Protein AF-A0A6P0IZR2-F1 (afdb_monomer_lite)

Radius of gyration: 37.65 Å; chains: 1; bounding box: 81×48×103 Å

Structure (mmCIF, N/CA/C/O backbone):
data_AF-A0A6P0IZR2-F1
#
_entry.id   AF-A0A6P0IZR2-F1
#
loop_
_atom_site.group_PDB
_atom_site.id
_atom_site.type_symbol
_atom_site.label_atom_id
_atom_site.label_alt_id
_atom_site.label_comp_id
_atom_site.label_asym_id
_atom_site.label_entity_id
_atom_site.label_seq_id
_atom_site.pdbx_PDB_ins_code
_atom_site.Cartn_x
_atom_site.Cartn_y
_atom_site.Cartn_z
_atom_site.occupancy
_atom_site.B_iso_or_equiv
_atom_site.auth_seq_id
_atom_site.auth_comp_id
_atom_site.auth_asym_id
_atom_site.auth_atom_id
_atom_site.pdbx_PDB_model_num
ATOM 1 N N . ILE A 1 1 ? 17.905 4.384 -2.279 1.00 31.47 1 ILE A N 1
ATOM 2 C CA . ILE A 1 1 ? 19.094 3.884 -3.008 1.00 31.47 1 ILE A CA 1
ATOM 3 C C . ILE A 1 1 ? 18.696 3.869 -4.473 1.00 31.47 1 ILE A C 1
ATOM 5 O O . ILE A 1 1 ? 18.008 2.955 -4.902 1.00 31.47 1 ILE A O 1
ATOM 9 N N . GLY A 1 2 ? 18.940 4.983 -5.166 1.00 30.19 2 GLY A N 1
ATOM 10 C CA . GLY A 1 2 ? 18.544 5.151 -6.562 1.00 30.19 2 GLY A CA 1
ATOM 11 C C . GLY A 1 2 ? 19.522 4.395 -7.443 1.00 30.19 2 GLY A C 1
ATOM 12 O O . GLY A 1 2 ? 20.720 4.658 -7.386 1.00 30.19 2 GLY A O 1
ATOM 13 N N . ALA A 1 3 ? 19.024 3.434 -8.215 1.00 33.31 3 ALA A N 1
ATOM 14 C CA . ALA A 1 3 ? 19.805 2.839 -9.282 1.00 33.31 3 ALA A CA 1
ATOM 15 C C . ALA A 1 3 ? 20.095 3.949 -10.298 1.00 33.31 3 ALA A C 1
ATOM 17 O O . ALA A 1 3 ? 19.184 4.416 -10.983 1.00 33.31 3 ALA A O 1
ATOM 18 N N . CYS A 1 4 ? 21.347 4.407 -10.352 1.00 36.31 4 CYS A N 1
ATOM 19 C CA . CYS A 1 4 ? 21.857 5.224 -11.444 1.00 36.31 4 CYS A CA 1
ATOM 20 C C . CYS A 1 4 ? 21.730 4.410 -12.735 1.00 36.31 4 CYS A C 1
ATOM 22 O O . CYS A 1 4 ? 22.661 3.728 -13.152 1.00 36.31 4 CYS A O 1
ATOM 24 N N . CYS A 1 5 ? 20.561 4.465 -13.365 1.00 42.44 5 CYS A N 1
ATOM 25 C CA . CYS A 1 5 ? 20.431 4.165 -14.776 1.00 42.44 5 CYS A CA 1
ATOM 26 C C . CYS A 1 5 ? 21.117 5.329 -15.483 1.00 42.44 5 CYS A C 1
ATOM 28 O O . CYS A 1 5 ? 20.492 6.347 -15.775 1.00 42.44 5 CYS A O 1
ATOM 30 N N . SER A 1 6 ? 22.434 5.234 -15.659 1.00 42.88 6 SER A N 1
ATOM 31 C CA . SER A 1 6 ? 23.153 6.136 -16.546 1.00 42.88 6 SER A CA 1
ATOM 32 C C . SER A 1 6 ? 22.539 5.946 -17.926 1.00 42.88 6 SER A C 1
ATOM 34 O O . SER A 1 6 ? 22.846 4.982 -18.619 1.00 42.88 6 SER A O 1
ATOM 36 N N . ASN A 1 7 ? 21.596 6.818 -18.294 1.00 52.91 7 ASN A N 1
ATOM 37 C CA . ASN A 1 7 ? 21.066 6.857 -19.648 1.00 52.91 7 ASN A CA 1
ATOM 38 C C . ASN A 1 7 ? 22.271 6.917 -20.590 1.00 52.91 7 ASN A C 1
ATOM 40 O O . ASN A 1 7 ? 23.178 7.718 -20.358 1.00 52.91 7 ASN A O 1
ATOM 44 N N . ALA A 1 8 ? 22.272 6.128 -21.666 1.00 49.59 8 ALA A N 1
ATOM 45 C CA . ALA A 1 8 ? 23.298 6.214 -22.709 1.00 49.59 8 ALA A CA 1
ATOM 46 C C . ALA A 1 8 ? 23.533 7.680 -23.151 1.00 49.59 8 ALA A C 1
ATOM 48 O O . ALA A 1 8 ? 24.660 8.088 -23.407 1.00 49.59 8 ALA A O 1
ATOM 49 N N . ILE A 1 9 ? 22.475 8.504 -23.093 1.00 52.56 9 ILE A N 1
ATOM 50 C CA . ILE A 1 9 ? 22.474 9.965 -23.276 1.00 52.56 9 ILE A CA 1
ATOM 51 C C . ILE A 1 9 ? 23.452 10.691 -22.330 1.00 52.56 9 ILE A C 1
ATOM 53 O O . ILE A 1 9 ? 24.225 11.533 -22.779 1.00 52.56 9 ILE A O 1
ATOM 57 N N . ALA A 1 10 ? 23.458 10.367 -21.034 1.00 53.19 10 ALA A N 1
ATOM 58 C CA . ALA A 1 10 ? 24.345 10.985 -20.046 1.00 53.19 10 ALA A CA 1
ATOM 59 C C . ALA A 1 10 ? 25.820 10.612 -20.278 1.00 53.19 10 ALA A C 1
ATOM 61 O O . ALA A 1 10 ? 26.706 11.447 -20.097 1.00 53.19 10 ALA A O 1
ATOM 62 N N . ILE A 1 11 ? 26.074 9.386 -20.745 1.00 55.44 11 ILE A N 1
ATOM 63 C CA . ILE A 1 11 ? 27.421 8.905 -21.079 1.00 55.44 11 ILE A CA 1
ATOM 64 C C . ILE A 1 11 ? 27.969 9.652 -22.309 1.00 55.44 11 ILE A C 1
ATOM 66 O O . ILE A 1 11 ? 29.128 10.060 -22.313 1.00 55.44 11 ILE A O 1
ATOM 70 N N . LEU A 1 12 ? 27.138 9.931 -23.319 1.00 49.88 12 LEU A N 1
ATOM 71 C CA . LEU A 1 12 ? 27.554 10.700 -24.505 1.00 49.88 12 LEU A CA 1
ATOM 72 C C . LEU A 1 12 ? 27.824 12.170 -24.211 1.00 49.88 12 LEU A C 1
ATOM 74 O O . LEU A 1 12 ? 28.718 12.749 -24.822 1.00 49.88 12 LEU A O 1
ATOM 78 N N . ILE A 1 13 ? 27.068 12.776 -23.291 1.00 57.34 13 ILE A N 1
ATOM 79 C CA . ILE A 1 13 ? 27.314 14.157 -22.854 1.00 57.34 13 ILE A CA 1
ATOM 80 C C . ILE A 1 13 ? 28.658 14.234 -22.118 1.00 57.34 13 ILE A C 1
ATOM 82 O O . ILE A 1 13 ? 29.448 15.141 -22.381 1.00 57.34 13 ILE A O 1
ATOM 86 N N . GLY A 1 14 ? 28.951 13.250 -21.260 1.00 55.88 14 GLY A N 1
ATOM 87 C CA . GLY A 1 14 ? 30.257 13.119 -20.613 1.00 55.88 14 GLY A CA 1
ATOM 88 C C . GLY A 1 14 ? 31.399 12.945 -21.619 1.00 55.88 14 GLY A C 1
ATOM 89 O O . GLY A 1 14 ? 32.436 13.591 -21.486 1.00 55.88 14 GLY A O 1
ATOM 90 N N . LEU A 1 15 ? 31.194 12.144 -22.670 1.00 52.62 15 LEU A N 1
ATOM 91 C CA . LEU A 1 15 ? 32.202 11.927 -23.710 1.00 52.62 15 LEU A CA 1
ATOM 92 C C . LEU A 1 15 ? 32.440 13.137 -24.607 1.00 52.62 15 LEU A C 1
ATOM 94 O O . LEU A 1 15 ? 33.588 13.442 -24.914 1.00 52.62 15 LEU A O 1
ATOM 98 N N . TYR A 1 16 ? 31.384 13.847 -25.007 1.00 53.09 16 TYR A N 1
ATOM 99 C CA . TYR A 1 16 ? 31.508 15.046 -25.839 1.00 53.09 16 TYR A CA 1
ATOM 100 C C . TYR A 1 16 ? 32.359 16.125 -25.150 1.00 53.09 16 TYR A C 1
ATOM 102 O O . TYR A 1 16 ? 33.137 16.818 -25.802 1.00 53.09 16 TYR A O 1
ATOM 110 N N . ALA A 1 17 ? 32.260 16.234 -23.820 1.00 55.25 17 ALA A N 1
ATOM 111 C CA . ALA A 1 17 ? 33.060 17.168 -23.033 1.00 55.25 17 ALA A CA 1
ATOM 112 C C . ALA A 1 17 ? 34.535 16.740 -22.882 1.00 55.25 17 ALA A C 1
ATOM 114 O O . ALA A 1 17 ? 35.402 17.601 -22.751 1.00 55.25 17 ALA A O 1
ATOM 115 N N . LEU A 1 18 ? 34.825 15.433 -22.913 1.00 54.75 18 LEU A N 1
ATOM 116 C CA . LEU A 1 18 ? 36.167 14.878 -22.686 1.00 54.75 18 LEU A CA 1
ATOM 117 C C . LEU A 1 18 ? 36.978 14.654 -23.976 1.00 54.75 18 LEU A C 1
ATOM 119 O O . LEU A 1 18 ? 38.203 14.732 -23.936 1.00 54.75 18 LEU A O 1
ATOM 123 N N . LEU A 1 19 ? 36.325 14.390 -25.113 1.00 50.44 19 LEU A N 1
ATOM 124 C CA . LEU A 1 19 ? 36.965 13.894 -26.345 1.00 50.44 19 LEU A CA 1
ATOM 125 C C . LEU A 1 19 ? 36.992 14.880 -27.514 1.00 50.44 19 LEU A C 1
ATOM 127 O O . LEU A 1 19 ? 37.258 14.483 -28.650 1.00 50.44 19 LEU A O 1
ATOM 131 N N . ASN A 1 20 ? 36.836 16.175 -27.243 1.00 50.47 20 ASN A N 1
ATOM 132 C CA . ASN A 1 20 ? 36.992 17.260 -28.221 1.00 50.47 20 ASN A CA 1
ATOM 133 C C . ASN A 1 20 ? 38.437 17.386 -28.799 1.00 50.47 20 ASN A C 1
ATOM 135 O O . ASN A 1 20 ? 38.825 18.456 -29.260 1.00 50.47 20 ASN A O 1
ATOM 139 N N . ALA A 1 21 ? 39.247 16.315 -28.759 1.00 51.50 21 ALA A N 1
ATOM 140 C CA . ALA A 1 21 ? 40.654 16.280 -29.151 1.00 51.50 21 ALA A CA 1
ATOM 141 C C . ALA A 1 21 ? 41.131 15.019 -29.923 1.00 51.50 21 ALA A C 1
ATOM 143 O O . ALA A 1 21 ? 42.266 15.058 -30.393 1.00 51.50 21 ALA A O 1
ATOM 144 N N . SER A 1 22 ? 40.363 13.919 -30.087 1.00 51.94 22 SER A N 1
ATOM 145 C CA . SER A 1 22 ? 40.959 12.692 -30.688 1.00 51.94 22 SER A CA 1
ATOM 146 C C . SER A 1 22 ? 40.068 11.615 -31.345 1.00 51.94 22 SER A C 1
ATOM 148 O O . SER A 1 22 ? 40.631 10.742 -32.000 1.00 51.94 22 SER A O 1
ATOM 150 N N . ALA A 1 23 ? 38.731 11.635 -31.254 1.00 56.81 23 ALA A N 1
ATOM 151 C CA . ALA A 1 2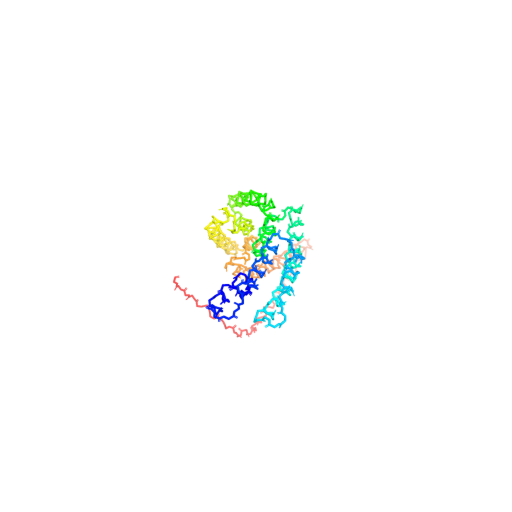3 ? 37.881 10.700 -32.021 1.00 56.81 23 ALA A CA 1
ATOM 152 C C . ALA A 1 23 ? 37.510 11.271 -33.402 1.00 56.81 23 ALA A C 1
ATOM 154 O O . ALA A 1 23 ? 37.328 12.485 -33.543 1.00 56.81 23 ALA A O 1
ATOM 155 N N . SER A 1 24 ? 37.356 10.421 -34.428 1.00 64.88 24 SER A N 1
ATOM 156 C CA . SER A 1 24 ? 36.879 10.903 -35.726 1.00 64.88 24 SER A CA 1
ATOM 157 C C . SER A 1 24 ? 35.405 11.315 -35.613 1.00 64.88 24 SER A C 1
ATOM 159 O O . SER A 1 24 ? 34.574 10.609 -35.039 1.00 64.88 24 SER A O 1
ATOM 161 N N . ARG A 1 25 ? 35.049 12.479 -36.172 1.00 69.25 25 ARG A N 1
ATOM 162 C CA . ARG A 1 25 ? 33.667 13.004 -36.163 1.00 69.25 25 ARG A CA 1
ATOM 163 C C . ARG A 1 25 ? 32.649 11.985 -36.708 1.00 69.25 25 ARG A C 1
ATOM 165 O O . ARG A 1 25 ? 31.505 11.971 -36.270 1.00 69.25 25 ARG A O 1
ATOM 172 N N . SER A 1 26 ? 33.097 11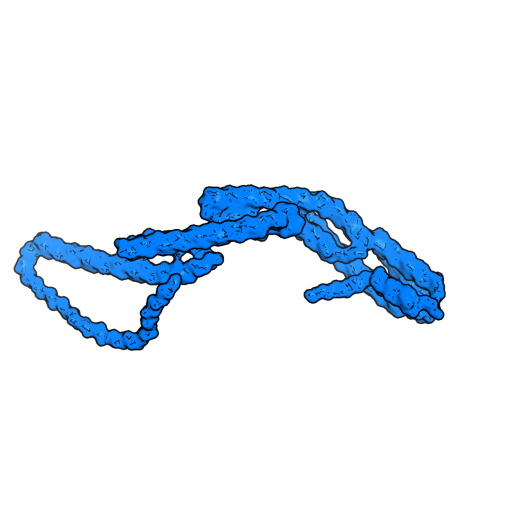.105 -37.608 1.00 79.25 26 SER A N 1
ATOM 173 C CA . SER A 1 26 ? 32.290 10.062 -38.246 1.00 79.25 26 SER A CA 1
ATOM 174 C C . SER A 1 26 ? 31.876 8.930 -37.297 1.00 79.25 26 SER A C 1
ATOM 176 O O . SER A 1 26 ? 30.743 8.466 -37.374 1.00 79.25 26 SER A O 1
ATOM 178 N N . GLU A 1 27 ? 32.750 8.475 -36.395 1.00 81.19 27 GLU A N 1
ATOM 179 C CA . GLU A 1 27 ? 32.436 7.385 -35.449 1.00 81.19 27 GLU A CA 1
ATOM 180 C C . GLU A 1 27 ? 31.413 7.828 -34.397 1.00 81.19 27 GLU A C 1
ATOM 182 O O . GLU A 1 27 ? 30.482 7.093 -34.063 1.00 81.19 27 GLU A O 1
ATOM 187 N N . PHE A 1 28 ? 31.525 9.074 -33.931 1.00 80.56 28 PHE A N 1
ATOM 188 C CA . PHE A 1 28 ? 30.524 9.660 -33.044 1.00 80.56 28 PHE A CA 1
ATOM 189 C C . PHE A 1 28 ? 29.165 9.805 -33.742 1.00 80.56 28 PHE A C 1
ATOM 191 O O . PHE A 1 28 ? 28.132 9.511 -33.140 1.00 80.56 28 PHE A O 1
ATOM 198 N N . ASP A 1 29 ? 29.149 10.198 -35.019 1.00 86.88 29 ASP A N 1
ATOM 199 C CA . ASP A 1 29 ? 27.918 10.271 -35.811 1.00 86.88 29 ASP A CA 1
ATOM 200 C C . ASP A 1 29 ? 27.251 8.892 -35.975 1.00 86.88 29 ASP A C 1
ATOM 202 O O . ASP A 1 29 ? 26.020 8.804 -35.958 1.00 86.88 29 ASP A O 1
ATOM 206 N N . ILE A 1 30 ? 28.036 7.814 -36.102 1.00 89.44 30 ILE A N 1
ATOM 207 C CA . ILE A 1 30 ? 27.528 6.432 -36.126 1.00 89.44 30 ILE A CA 1
ATOM 208 C C . ILE A 1 30 ? 26.860 6.092 -34.792 1.00 89.44 30 ILE A C 1
ATOM 210 O O . ILE A 1 30 ? 25.701 5.672 -34.786 1.00 89.44 30 ILE A O 1
ATOM 214 N N . LEU A 1 31 ? 27.531 6.352 -33.667 1.00 85.44 31 LEU A N 1
ATOM 215 C CA . LEU A 1 31 ? 26.960 6.085 -32.347 1.00 85.44 31 LEU A CA 1
ATOM 216 C C . LEU A 1 31 ? 25.679 6.906 -32.113 1.00 85.44 31 LEU A C 1
ATOM 218 O O . LEU A 1 31 ? 24.675 6.362 -31.662 1.00 85.44 31 LEU A O 1
ATOM 222 N N . GLN A 1 32 ? 25.658 8.187 -32.503 1.00 85.88 32 GLN A N 1
ATOM 223 C CA . GLN A 1 32 ? 24.464 9.047 -32.451 1.00 85.88 32 GLN A CA 1
ATOM 224 C C . GLN A 1 32 ? 23.294 8.505 -33.273 1.00 85.88 32 GLN A C 1
ATOM 226 O O . GLN A 1 32 ? 22.144 8.562 -32.829 1.00 85.88 32 GLN A O 1
ATOM 231 N N . LYS A 1 33 ? 23.559 7.961 -34.465 1.00 92.00 33 LYS A N 1
ATOM 232 C CA . LYS A 1 33 ? 22.531 7.277 -35.260 1.00 92.00 33 LYS A CA 1
ATOM 233 C C . LYS A 1 33 ? 22.037 6.018 -34.554 1.00 92.00 33 LYS A C 1
ATOM 235 O O . LYS A 1 33 ? 20.825 5.844 -34.461 1.00 92.00 33 LYS A O 1
ATOM 240 N N . ALA A 1 34 ? 22.937 5.211 -33.994 1.00 92.50 34 ALA A N 1
ATOM 241 C CA . ALA A 1 34 ? 22.577 4.017 -33.234 1.00 92.50 34 ALA A CA 1
ATOM 242 C C . ALA A 1 34 ? 21.603 4.344 -32.086 1.00 92.50 34 ALA A C 1
ATOM 244 O O . ALA A 1 34 ? 20.561 3.713 -31.949 1.00 92.50 34 ALA A O 1
ATOM 245 N N . ILE A 1 35 ? 21.860 5.413 -31.326 1.00 89.75 35 ILE A N 1
ATOM 246 C CA . ILE A 1 35 ? 20.965 5.851 -30.240 1.00 89.75 35 ILE A CA 1
ATOM 247 C C . ILE A 1 35 ? 19.592 6.270 -30.759 1.00 89.75 35 ILE A C 1
ATOM 249 O O . ILE A 1 35 ? 18.583 5.982 -30.118 1.00 89.75 35 ILE A O 1
ATOM 253 N N . LYS A 1 36 ? 19.529 6.957 -31.906 1.00 91.94 36 LYS A N 1
ATOM 254 C CA . LYS A 1 36 ? 18.246 7.333 -32.515 1.00 91.94 36 LYS A CA 1
ATOM 255 C C . LYS A 1 36 ? 17.434 6.098 -32.890 1.00 91.94 36 LYS A C 1
ATOM 257 O O . LYS A 1 36 ? 16.246 6.074 -32.587 1.00 91.94 36 LYS A O 1
ATOM 262 N N . HIS A 1 37 ? 18.074 5.085 -33.472 1.00 94.62 37 HIS A N 1
ATOM 263 C CA . HIS A 1 37 ? 17.438 3.802 -33.772 1.00 94.62 37 HIS A CA 1
ATOM 264 C C . HIS A 1 37 ? 16.955 3.099 -32.497 1.00 94.62 37 HIS A C 1
ATOM 266 O O . HIS A 1 37 ? 15.782 2.752 -32.402 1.00 94.62 37 HIS A O 1
ATOM 272 N N . TYR A 1 38 ? 17.783 3.038 -31.450 1.00 93.69 38 TYR A N 1
ATOM 273 C CA . TYR A 1 38 ? 17.392 2.460 -30.159 1.00 93.69 38 TYR A CA 1
ATOM 274 C C . TYR A 1 38 ? 16.169 3.164 -29.548 1.00 93.69 38 TYR A C 1
ATOM 276 O O . TYR A 1 38 ? 15.227 2.525 -29.084 1.00 93.69 38 TYR A O 1
ATOM 284 N N . GLN A 1 39 ? 16.152 4.498 -29.586 1.00 93.31 39 GLN A N 1
ATOM 285 C CA . GLN A 1 39 ? 15.043 5.308 -29.078 1.00 93.31 39 GLN A CA 1
ATOM 286 C C . GLN A 1 39 ? 13.779 5.194 -29.943 1.00 93.31 39 GLN A C 1
ATOM 288 O O . GLN A 1 39 ? 12.675 5.308 -29.409 1.00 93.31 39 GLN A O 1
ATOM 293 N N . ALA A 1 40 ? 13.925 4.959 -31.250 1.00 95.06 40 ALA A N 1
ATOM 294 C CA . ALA A 1 40 ? 12.820 4.703 -32.174 1.00 95.06 40 ALA A CA 1
ATOM 295 C C . ALA A 1 40 ? 12.248 3.281 -32.043 1.00 95.06 40 ALA A C 1
ATOM 297 O O . ALA A 1 40 ? 11.085 3.060 -32.380 1.00 95.06 40 ALA A O 1
ATOM 298 N N . GLY A 1 41 ? 13.032 2.366 -31.474 1.00 95.44 41 GLY A N 1
ATOM 299 C CA . GLY A 1 41 ? 12.683 0.972 -31.235 1.00 95.44 41 GLY A CA 1
ATOM 300 C C . GLY A 1 41 ? 13.288 -0.018 -32.230 1.00 95.44 41 GLY A C 1
ATOM 301 O O . GLY A 1 41 ? 12.971 -1.203 -32.171 1.00 95.44 41 GLY A O 1
ATOM 302 N N . ASP A 1 42 ? 14.193 0.457 -33.082 1.00 96.50 42 ASP A N 1
ATOM 303 C CA . ASP A 1 42 ? 14.969 -0.336 -34.034 1.00 96.50 42 ASP A CA 1
ATOM 304 C C . ASP A 1 42 ? 16.233 -0.863 -33.325 1.00 96.50 42 ASP A C 1
ATOM 306 O O . ASP A 1 42 ? 17.352 -0.396 -33.553 1.00 96.50 42 ASP A O 1
ATOM 310 N N . LEU A 1 43 ? 16.052 -1.764 -32.350 1.00 95.19 43 LEU A N 1
ATOM 311 C CA . LEU A 1 43 ? 17.157 -2.257 -31.516 1.00 95.19 43 LEU A CA 1
ATOM 312 C C . LEU A 1 43 ? 18.235 -2.968 -32.354 1.00 95.19 43 LEU A C 1
ATOM 314 O O . LEU A 1 43 ? 19.420 -2.799 -32.077 1.00 95.19 43 LEU A O 1
ATOM 318 N N . GLU A 1 44 ? 17.842 -3.741 -33.365 1.00 96.75 44 GLU A N 1
ATOM 319 C CA . GLU A 1 44 ? 18.776 -4.492 -34.214 1.00 96.75 44 GLU A CA 1
ATOM 320 C C . GLU A 1 44 ? 19.676 -3.547 -35.021 1.00 96.75 44 GLU A C 1
ATOM 322 O O . GLU A 1 44 ? 20.901 -3.667 -34.975 1.00 96.75 44 GLU A O 1
ATOM 327 N N . GLU A 1 45 ? 19.096 -2.538 -35.673 1.00 96.75 45 GLU A N 1
ATOM 328 C CA . GLU A 1 45 ? 19.829 -1.497 -36.397 1.00 96.75 45 GLU A CA 1
ATOM 329 C C . GLU A 1 45 ? 20.722 -0.672 -35.468 1.00 96.75 45 GLU A C 1
ATOM 331 O O . GLU A 1 45 ? 21.845 -0.318 -35.833 1.00 96.75 45 GLU A O 1
ATOM 336 N N . ALA A 1 46 ? 20.251 -0.375 -34.254 1.00 94.94 46 ALA A N 1
ATOM 337 C CA . ALA A 1 46 ? 21.047 0.319 -33.253 1.00 94.94 46 ALA A CA 1
ATOM 338 C C . ALA A 1 46 ? 22.302 -0.478 -32.876 1.00 94.94 46 ALA A C 1
ATOM 340 O O . ALA A 1 46 ? 23.401 0.079 -32.848 1.00 94.94 46 ALA A O 1
ATOM 341 N N . ILE A 1 47 ? 22.149 -1.779 -32.624 1.00 95.88 47 ILE A N 1
ATOM 342 C CA . ILE A 1 47 ? 23.261 -2.675 -32.294 1.00 95.88 47 ILE A CA 1
ATOM 343 C C . ILE A 1 47 ? 24.223 -2.781 -33.477 1.00 95.88 47 ILE A C 1
ATOM 345 O O . ILE A 1 47 ? 25.413 -2.545 -33.298 1.00 95.88 47 ILE A O 1
ATOM 349 N N . ALA A 1 48 ? 23.716 -3.032 -34.687 1.00 97.06 48 ALA A N 1
ATOM 350 C CA . ALA A 1 48 ? 24.547 -3.155 -35.883 1.00 97.06 48 ALA A CA 1
ATOM 351 C C . ALA A 1 48 ? 25.383 -1.890 -36.148 1.00 97.06 48 ALA A C 1
ATOM 353 O O . ALA A 1 48 ? 26.565 -1.975 -36.481 1.00 97.06 48 ALA A O 1
ATOM 354 N N . LEU A 1 49 ? 24.798 -0.701 -35.961 1.00 94.31 49 LEU A N 1
ATOM 355 C CA . LEU A 1 49 ? 25.523 0.565 -36.078 1.00 94.31 49 LEU A CA 1
ATOM 356 C C . LEU A 1 49 ? 26.595 0.712 -34.992 1.00 94.31 49 LEU A C 1
ATOM 358 O O . LEU A 1 49 ? 27.717 1.107 -35.300 1.00 94.31 49 LEU A O 1
ATOM 362 N N . ALA A 1 50 ? 26.283 0.384 -33.741 1.00 91.31 50 ALA A N 1
ATOM 363 C CA . ALA A 1 50 ? 27.244 0.457 -32.646 1.00 91.31 50 ALA A CA 1
ATOM 364 C C . ALA A 1 50 ? 28.414 -0.536 -32.832 1.00 91.31 50 ALA A C 1
ATOM 366 O O . ALA A 1 50 ? 29.576 -0.162 -32.666 1.00 91.31 50 ALA A O 1
ATOM 367 N N . GLU A 1 51 ? 28.138 -1.770 -33.249 1.00 94.25 51 GLU A N 1
ATOM 368 C CA . GLU A 1 51 ? 29.155 -2.801 -33.509 1.00 94.25 51 GLU A CA 1
ATOM 369 C C . GLU A 1 51 ? 30.003 -2.511 -34.757 1.00 94.25 51 GLU A C 1
ATOM 371 O O . GLU A 1 51 ? 31.116 -3.016 -34.873 1.00 94.25 51 GLU A O 1
ATOM 376 N N . SER A 1 52 ? 29.520 -1.662 -35.673 1.00 94.56 52 SER A N 1
ATOM 377 C CA . SER A 1 52 ? 30.282 -1.239 -36.857 1.00 94.56 52 SER A CA 1
ATOM 378 C C . SER A 1 52 ? 31.443 -0.286 -36.550 1.00 94.56 52 SER A C 1
ATOM 380 O O . SER A 1 52 ? 32.250 0.006 -37.436 1.00 94.56 52 SER A O 1
ATOM 382 N N . ILE A 1 53 ? 31.536 0.215 -35.312 1.00 90.44 53 ILE A N 1
ATOM 383 C CA . ILE A 1 53 ? 32.661 1.041 -34.876 1.00 90.44 53 ILE A CA 1
ATOM 384 C C . ILE A 1 53 ? 33.944 0.188 -34.915 1.00 90.44 53 ILE A C 1
ATOM 386 O O . ILE A 1 53 ? 33.968 -0.890 -34.324 1.00 90.44 53 ILE A O 1
ATOM 390 N N . PRO A 1 54 ? 35.015 0.648 -35.590 1.00 91.19 54 PRO A N 1
ATOM 391 C CA . PRO A 1 54 ? 36.258 -0.111 -35.711 1.00 91.19 54 PRO A CA 1
ATOM 392 C C . PRO A 1 54 ? 36.901 -0.442 -34.360 1.00 91.19 54 PRO A C 1
ATOM 394 O O . PRO A 1 54 ? 36.867 0.371 -33.438 1.00 91.19 54 PRO A O 1
ATOM 397 N N . SER A 1 55 ? 37.550 -1.604 -34.255 1.00 90.75 55 SER A N 1
ATOM 398 C CA . SER A 1 55 ? 38.204 -2.062 -33.017 1.00 90.75 55 SER A CA 1
ATOM 399 C C . SER A 1 55 ? 39.389 -1.202 -32.564 1.00 90.75 55 SER A C 1
ATOM 401 O O . SER A 1 55 ? 39.807 -1.290 -31.415 1.00 90.75 55 SER A O 1
ATOM 403 N N . ASP A 1 56 ? 39.961 -0.398 -33.462 1.00 88.62 56 ASP A N 1
ATOM 404 C CA . ASP A 1 56 ? 41.018 0.580 -33.184 1.00 88.62 56 ASP A CA 1
ATOM 405 C C . ASP A 1 56 ? 40.473 1.967 -32.789 1.00 88.62 56 ASP A C 1
ATOM 407 O O . ASP A 1 56 ? 41.250 2.861 -32.446 1.00 88.62 56 ASP A O 1
ATOM 411 N N . SER A 1 57 ? 39.147 2.151 -32.785 1.00 85.94 57 SER A N 1
ATOM 412 C CA . SER A 1 57 ? 38.503 3.382 -32.327 1.00 85.94 57 SER A CA 1
ATOM 413 C C . SER A 1 57 ? 38.642 3.569 -30.816 1.00 85.94 57 SER A C 1
ATOM 415 O O . SER A 1 57 ? 38.453 2.649 -30.019 1.00 85.94 57 SER A O 1
ATOM 417 N N . LEU A 1 58 ? 38.844 4.821 -30.402 1.00 84.31 58 LEU A N 1
ATOM 418 C CA . LEU A 1 58 ? 38.873 5.218 -28.991 1.00 84.31 58 LEU A CA 1
ATOM 419 C C . LEU A 1 58 ? 37.551 4.960 -28.251 1.00 84.31 58 LEU A C 1
ATOM 421 O O . LEU A 1 58 ? 37.549 4.903 -27.023 1.00 84.31 58 LEU A O 1
ATOM 425 N N . ILE A 1 59 ? 36.433 4.831 -28.974 1.00 80.94 59 ILE A N 1
ATOM 426 C CA . ILE A 1 59 ? 35.101 4.600 -28.394 1.00 80.94 59 ILE A CA 1
ATOM 427 C C . ILE A 1 59 ? 34.601 3.162 -28.585 1.00 80.94 59 ILE A C 1
ATOM 429 O O . ILE A 1 59 ? 33.454 2.876 -28.245 1.00 80.94 59 ILE A O 1
ATOM 433 N N . TYR A 1 60 ? 35.435 2.252 -29.099 1.00 86.00 60 TYR A N 1
ATOM 434 C CA . TYR A 1 60 ? 35.046 0.868 -29.387 1.00 86.00 60 TYR A CA 1
ATOM 435 C C . TYR A 1 60 ? 34.521 0.124 -28.150 1.00 86.00 60 TYR A C 1
ATOM 437 O O . TYR A 1 60 ? 33.380 -0.336 -28.138 1.00 86.00 60 TYR A O 1
ATOM 445 N N . GLU A 1 61 ? 35.305 0.091 -27.068 1.00 85.75 61 GLU A N 1
ATOM 446 C CA . GLU A 1 61 ? 34.920 -0.565 -25.806 1.00 85.75 61 GLU A CA 1
ATOM 447 C C . GLU A 1 61 ? 33.617 0.002 -25.231 1.00 85.75 61 GLU A C 1
ATOM 449 O O . GLU A 1 61 ? 32.746 -0.721 -24.744 1.00 85.75 61 GLU A O 1
ATOM 454 N N . GLN A 1 62 ? 33.444 1.321 -25.327 1.00 81.62 62 GLN A N 1
ATOM 455 C CA . GLN A 1 62 ? 32.212 1.966 -24.898 1.00 81.62 62 GLN A CA 1
ATOM 456 C C . GLN A 1 62 ? 31.028 1.587 -25.787 1.00 81.62 62 GLN A C 1
ATOM 458 O O . GLN A 1 62 ? 29.918 1.424 -25.275 1.00 81.62 62 GLN A O 1
ATOM 463 N N . SER A 1 63 ? 31.240 1.465 -27.096 1.00 86.25 63 SER A N 1
ATOM 464 C CA . SER A 1 63 ? 30.205 1.039 -28.030 1.00 86.25 63 SER A CA 1
ATOM 465 C C . SER A 1 63 ? 29.692 -0.358 -27.675 1.00 86.25 63 SER A C 1
ATOM 467 O O . SER A 1 63 ? 28.490 -0.544 -27.488 1.00 86.25 63 SER A O 1
ATOM 469 N N . LEU A 1 64 ? 30.601 -1.309 -27.435 1.00 88.69 64 LEU A N 1
ATOM 470 C CA . LEU A 1 64 ? 30.244 -2.667 -27.014 1.00 88.69 64 LEU A CA 1
ATOM 471 C C . LEU A 1 64 ? 29.517 -2.691 -25.663 1.00 88.69 64 LEU A C 1
ATOM 473 O O . LEU A 1 64 ? 28.518 -3.393 -25.499 1.00 88.69 64 LEU A O 1
ATOM 477 N N . ASN A 1 65 ? 29.968 -1.890 -24.695 1.00 86.94 65 ASN A N 1
ATOM 478 C CA . ASN A 1 65 ? 29.280 -1.762 -23.409 1.00 86.94 65 ASN A CA 1
ATOM 479 C C . ASN A 1 65 ? 27.862 -1.186 -23.589 1.00 86.94 65 ASN A C 1
ATOM 481 O O . ASN A 1 65 ? 26.901 -1.669 -22.991 1.00 86.94 65 ASN A O 1
ATOM 485 N N . THR A 1 66 ? 27.711 -0.199 -24.474 1.00 85.06 66 THR A N 1
ATOM 486 C CA . THR A 1 66 ? 26.415 0.406 -24.806 1.00 85.06 66 THR A CA 1
ATOM 487 C C . THR A 1 66 ? 25.457 -0.623 -25.412 1.00 85.06 66 THR A C 1
ATOM 489 O O . THR A 1 66 ? 24.302 -0.685 -24.995 1.00 85.06 66 THR A O 1
ATOM 492 N N . VAL A 1 67 ? 25.939 -1.483 -26.317 1.00 89.69 67 VAL A N 1
ATOM 493 C CA . VAL A 1 67 ? 25.164 -2.600 -26.889 1.00 89.69 67 VAL A CA 1
ATOM 494 C C . VAL A 1 67 ? 24.649 -3.538 -25.798 1.00 89.69 67 VAL A C 1
ATOM 496 O O . VAL A 1 67 ? 23.449 -3.818 -25.744 1.00 89.69 67 VAL A O 1
ATOM 499 N N . GLN A 1 68 ? 25.522 -3.973 -24.885 1.00 90.06 68 GLN A N 1
ATOM 500 C CA . GLN A 1 68 ? 25.129 -4.861 -23.784 1.00 90.06 68 GLN A CA 1
ATOM 501 C C . GLN A 1 68 ? 24.076 -4.213 -22.876 1.00 90.06 68 GLN A C 1
ATOM 503 O O . GLN A 1 68 ? 23.089 -4.853 -22.503 1.00 90.06 68 GLN A O 1
ATOM 508 N N . GLN A 1 69 ? 24.248 -2.929 -22.548 1.00 88.75 69 GLN A N 1
ATOM 509 C CA . GLN A 1 69 ? 23.279 -2.182 -21.746 1.00 88.75 69 GLN A CA 1
ATOM 510 C C . GLN A 1 69 ? 21.925 -2.063 -22.447 1.00 88.75 69 GLN A C 1
ATOM 512 O O . GLN A 1 69 ? 20.894 -2.265 -21.805 1.00 88.75 69 GLN A O 1
ATOM 517 N N . TRP A 1 70 ? 21.906 -1.760 -23.746 1.00 92.69 70 TRP A N 1
ATOM 518 C CA . TRP A 1 70 ? 20.668 -1.660 -24.519 1.00 92.69 70 TRP A CA 1
ATOM 519 C C . TRP A 1 70 ? 19.909 -2.973 -24.555 1.00 92.69 70 TRP A C 1
ATOM 521 O O . TRP A 1 70 ? 18.711 -2.972 -24.292 1.00 92.69 70 TRP A O 1
ATOM 531 N N . GLN A 1 71 ? 20.589 -4.093 -24.802 1.00 94.00 71 GLN A N 1
ATOM 532 C CA . GLN A 1 71 ? 19.954 -5.411 -24.803 1.00 94.00 71 GLN A CA 1
ATOM 533 C C . GLN A 1 71 ? 19.291 -5.721 -23.451 1.00 94.00 71 GLN A C 1
ATOM 535 O O . GLN A 1 71 ? 18.124 -6.117 -23.406 1.00 94.00 71 GLN A O 1
ATOM 540 N N . GLN A 1 72 ? 19.996 -5.473 -22.342 1.00 92.75 72 GLN A N 1
ATOM 541 C CA . GLN A 1 72 ? 19.459 -5.697 -20.996 1.00 92.75 72 GLN A CA 1
ATOM 542 C C . GLN A 1 72 ? 18.280 -4.770 -20.672 1.00 92.75 72 GLN A C 1
ATOM 544 O O . GLN A 1 72 ? 17.238 -5.223 -20.191 1.00 92.75 72 GLN A O 1
ATOM 549 N N . GLN A 1 73 ? 18.424 -3.470 -20.941 1.00 92.06 73 GLN A N 1
ATOM 550 C CA . GLN A 1 73 ? 17.372 -2.483 -20.692 1.00 92.06 73 GLN A CA 1
ATOM 551 C C . GLN A 1 73 ? 16.135 -2.750 -21.542 1.00 92.06 73 GLN A C 1
ATOM 553 O O . GLN A 1 73 ? 15.020 -2.619 -21.045 1.00 92.06 73 GLN A O 1
ATOM 558 N N . TRP A 1 74 ? 16.323 -3.155 -22.796 1.00 95.38 74 TRP A N 1
ATOM 559 C CA . TRP A 1 74 ? 15.235 -3.490 -23.701 1.00 95.38 74 TRP A CA 1
ATOM 560 C C . TRP A 1 74 ? 14.437 -4.693 -23.206 1.00 95.38 74 TRP A C 1
ATOM 562 O O . TRP A 1 74 ? 13.213 -4.618 -23.125 1.00 95.38 74 TRP A O 1
ATOM 572 N N . GLN A 1 75 ? 15.119 -5.767 -22.795 1.00 96.25 75 GLN A N 1
ATOM 573 C CA . GLN A 1 75 ? 14.464 -6.944 -22.223 1.00 96.25 75 GLN A CA 1
ATOM 574 C C . GLN A 1 75 ? 13.682 -6.593 -20.947 1.00 96.25 75 GLN A C 1
ATOM 576 O O . GLN A 1 75 ? 12.546 -7.037 -20.764 1.00 96.25 75 GLN A O 1
ATOM 581 N N . GLY A 1 76 ? 14.267 -5.767 -20.074 1.00 95.75 76 GLY A N 1
ATOM 582 C CA . GLY A 1 76 ? 13.597 -5.279 -18.868 1.00 95.75 76 GLY A CA 1
ATOM 583 C C . GLY A 1 76 ? 12.370 -4.417 -19.180 1.00 95.75 76 GLY A C 1
ATOM 584 O O . GLY A 1 76 ? 11.307 -4.624 -18.594 1.00 95.75 76 GLY A O 1
ATOM 585 N N . ALA A 1 77 ? 12.491 -3.488 -20.132 1.00 96.38 77 ALA A N 1
ATOM 586 C CA . ALA A 1 77 ? 11.401 -2.621 -20.571 1.00 96.38 77 ALA A CA 1
ATOM 587 C C . ALA A 1 77 ? 10.262 -3.416 -21.225 1.00 96.38 77 ALA A C 1
ATOM 589 O O . ALA A 1 77 ? 9.093 -3.147 -20.953 1.00 96.38 77 ALA A O 1
ATOM 590 N N . GLU A 1 78 ? 10.579 -4.441 -22.018 1.00 97.44 78 GLU A N 1
ATOM 591 C CA . GLU A 1 78 ? 9.579 -5.333 -22.601 1.00 97.44 78 GLU A CA 1
ATOM 592 C C . GLU A 1 78 ? 8.814 -6.111 -21.522 1.00 97.44 78 GLU A C 1
ATOM 594 O O . GLU A 1 78 ? 7.582 -6.179 -21.560 1.00 97.44 78 GLU A O 1
ATOM 599 N N . ALA A 1 79 ? 9.523 -6.687 -20.547 1.00 97.56 79 ALA A N 1
ATOM 600 C CA . ALA A 1 79 ? 8.898 -7.409 -19.442 1.00 97.56 79 ALA A CA 1
ATOM 601 C C . ALA A 1 79 ? 7.996 -6.489 -18.605 1.00 97.56 79 ALA A C 1
ATOM 603 O O . ALA A 1 79 ? 6.864 -6.857 -18.280 1.00 97.56 79 ALA A O 1
ATOM 604 N N . LEU A 1 80 ? 8.467 -5.273 -18.311 1.00 97.44 80 LEU A N 1
ATOM 605 C CA . LEU A 1 80 ? 7.692 -4.267 -17.593 1.00 97.44 80 LEU A CA 1
ATOM 606 C C . LEU A 1 80 ? 6.451 -3.846 -18.387 1.00 97.44 80 LEU A C 1
ATOM 608 O O . LEU A 1 80 ? 5.358 -3.826 -17.829 1.00 97.44 80 LEU A O 1
ATOM 612 N N . PHE A 1 81 ? 6.588 -3.600 -19.693 1.00 97.94 81 PHE A N 1
ATOM 613 C CA . PHE A 1 81 ? 5.460 -3.275 -20.564 1.00 97.94 81 PHE A CA 1
ATOM 614 C C . PHE A 1 81 ? 4.394 -4.378 -20.538 1.00 97.94 81 PHE A C 1
ATOM 616 O O . PHE A 1 81 ? 3.216 -4.075 -20.364 1.00 97.94 81 PHE A O 1
ATOM 623 N N . LYS A 1 82 ? 4.792 -5.654 -20.652 1.00 98.19 82 LYS A N 1
ATOM 624 C CA . LYS A 1 82 ? 3.860 -6.796 -20.581 1.00 98.19 82 LYS A CA 1
ATOM 625 C C . LYS A 1 82 ? 3.111 -6.837 -19.247 1.00 98.19 82 LYS A C 1
ATOM 627 O O . LYS A 1 82 ? 1.899 -7.040 -19.231 1.00 98.19 82 LYS A O 1
ATOM 632 N N . ALA A 1 83 ? 3.810 -6.608 -18.135 1.00 98.12 83 ALA A N 1
ATOM 633 C CA . ALA A 1 83 ? 3.189 -6.559 -16.814 1.00 98.12 83 ALA A CA 1
ATOM 634 C C . ALA A 1 83 ? 2.199 -5.387 -16.682 1.00 98.12 83 ALA A C 1
ATOM 636 O O . ALA A 1 83 ? 1.094 -5.566 -16.166 1.00 98.12 83 ALA A O 1
ATOM 637 N N . THR A 1 84 ? 2.554 -4.204 -17.191 1.00 98.06 84 THR A N 1
ATOM 638 C CA . THR A 1 84 ? 1.673 -3.027 -17.197 1.00 98.06 84 THR A CA 1
ATOM 639 C C . THR A 1 84 ? 0.455 -3.222 -18.096 1.00 98.06 84 THR A C 1
ATOM 641 O O . THR A 1 84 ? -0.659 -2.870 -17.714 1.00 98.06 84 THR A O 1
ATOM 644 N N . GLU A 1 85 ? 0.626 -3.828 -19.266 1.00 98.06 85 GLU A N 1
ATOM 645 C CA . GLU A 1 85 ? -0.481 -4.166 -20.156 1.00 98.06 85 GLU A CA 1
ATOM 646 C C . GLU A 1 85 ? -1.439 -5.172 -19.494 1.00 98.06 85 GLU A C 1
ATOM 648 O O . GLU A 1 85 ? -2.657 -4.990 -19.521 1.00 98.06 85 GLU A O 1
ATOM 653 N N . GLN A 1 86 ? -0.909 -6.182 -18.802 1.00 98.44 86 GLN A N 1
ATOM 654 C CA . GLN A 1 86 ? -1.728 -7.097 -18.011 1.00 98.44 86 GLN A CA 1
ATOM 655 C C . GLN A 1 86 ? -2.480 -6.373 -16.883 1.00 98.44 86 GLN A C 1
ATOM 657 O O . GLN A 1 86 ? -3.670 -6.621 -16.687 1.00 98.44 86 GLN A O 1
ATOM 662 N N . ALA A 1 87 ? -1.816 -5.479 -16.144 1.00 98.12 87 ALA A N 1
ATOM 663 C CA . ALA A 1 87 ? -2.461 -4.665 -15.115 1.00 98.12 87 ALA A CA 1
ATOM 664 C C . ALA A 1 87 ? -3.598 -3.810 -15.688 1.00 98.12 87 ALA A C 1
ATOM 666 O O . ALA A 1 87 ? -4.670 -3.741 -15.089 1.00 98.12 87 ALA A O 1
ATOM 667 N N . PHE A 1 88 ? -3.404 -3.246 -16.881 1.00 98.31 88 PHE A N 1
ATOM 668 C CA . PHE A 1 88 ? -4.427 -2.486 -17.588 1.00 98.31 88 PHE A CA 1
ATOM 669 C C . PHE A 1 88 ? -5.673 -3.331 -17.895 1.00 98.31 88 PHE A C 1
ATOM 671 O O . PHE A 1 88 ? -6.789 -2.887 -17.632 1.00 98.31 88 PHE A O 1
ATOM 678 N N . TYR A 1 89 ? -5.507 -4.556 -18.404 1.00 97.62 89 TYR A N 1
ATOM 679 C CA . TYR A 1 89 ? -6.639 -5.456 -18.675 1.00 97.62 89 TYR A CA 1
ATOM 680 C C . TYR A 1 89 ? -7.330 -5.971 -17.409 1.00 97.62 89 TYR A C 1
ATOM 682 O O . TYR A 1 89 ? -8.506 -6.319 -17.452 1.00 97.62 89 TYR A O 1
ATOM 690 N N . GLN A 1 90 ? -6.610 -6.012 -16.290 1.00 98.00 90 GLN A N 1
ATOM 691 C CA . GLN A 1 90 ? -7.142 -6.383 -14.979 1.00 98.00 90 GLN A CA 1
ATOM 692 C C . GLN A 1 90 ? -7.697 -5.188 -14.195 1.00 98.00 90 GLN A C 1
ATOM 694 O O . GLN A 1 90 ? -8.019 -5.337 -13.021 1.00 98.00 90 GLN A O 1
ATOM 699 N N . GLU A 1 91 ? -7.786 -4.014 -14.824 1.00 97.06 91 GLU A N 1
ATOM 700 C CA . GLU A 1 91 ? -8.297 -2.782 -14.216 1.00 97.06 91 GLU A CA 1
ATOM 701 C C . GLU A 1 91 ? -7.509 -2.305 -12.986 1.00 97.06 91 GLU A C 1
ATOM 703 O O . GLU A 1 91 ? -7.997 -1.525 -12.175 1.00 97.06 91 GLU A O 1
ATOM 708 N N . ARG A 1 92 ? -6.246 -2.720 -12.861 1.00 96.75 92 ARG A N 1
ATOM 709 C CA . ARG A 1 92 ? -5.337 -2.270 -11.800 1.00 96.75 92 ARG A CA 1
ATOM 710 C C . ARG A 1 92 ? -4.660 -0.969 -12.220 1.00 96.75 92 ARG A C 1
ATOM 712 O O . ARG A 1 92 ? -3.494 -0.957 -12.608 1.00 96.75 92 ARG A O 1
ATOM 719 N N . TRP A 1 93 ? -5.411 0.132 -12.220 1.00 96.25 93 TRP A N 1
ATOM 720 C CA . TRP A 1 93 ? -4.943 1.407 -12.787 1.00 96.25 93 TRP A CA 1
ATOM 721 C C . TRP A 1 93 ? -3.739 2.001 -12.054 1.00 96.25 93 TRP A C 1
ATOM 723 O O . TRP A 1 93 ? -2.908 2.630 -12.705 1.00 96.25 93 TRP A O 1
ATOM 733 N N . SER A 1 94 ? -3.625 1.787 -10.740 1.00 94.12 94 SER A N 1
ATOM 734 C CA . SER A 1 94 ? -2.450 2.175 -9.948 1.00 94.12 94 SER A CA 1
ATOM 735 C C . SER A 1 94 ? -1.178 1.535 -10.495 1.00 94.12 94 SER A C 1
ATOM 737 O O . SER A 1 94 ? -0.207 2.229 -10.780 1.00 94.12 94 SER A O 1
ATOM 739 N N . ASP A 1 95 ? -1.226 0.227 -10.744 1.00 95.81 95 ASP A N 1
ATOM 740 C CA . ASP A 1 95 ? -0.094 -0.565 -11.224 1.00 95.81 95 ASP A CA 1
ATOM 741 C C . ASP A 1 95 ? 0.302 -0.146 -12.652 1.00 95.81 95 ASP A C 1
ATOM 743 O O . ASP A 1 95 ? 1.466 -0.245 -13.043 1.00 95.81 95 ASP A O 1
ATOM 747 N N . VAL A 1 96 ? -0.653 0.363 -13.445 1.00 97.25 96 VAL A N 1
ATOM 748 C CA . VAL A 1 96 ? -0.374 0.936 -14.772 1.00 97.25 96 VAL A CA 1
ATOM 749 C C . VAL A 1 96 ? 0.448 2.219 -14.665 1.00 97.25 96 VAL A C 1
ATOM 751 O O . VAL A 1 96 ? 1.384 2.403 -15.445 1.00 97.25 96 VAL A O 1
ATOM 754 N N . LEU A 1 97 ? 0.110 3.108 -13.725 1.00 94.69 97 LEU A N 1
ATOM 755 C CA . LEU A 1 97 ? 0.864 4.348 -13.514 1.00 94.69 97 LEU A CA 1
ATOM 756 C C . LEU A 1 97 ? 2.234 4.065 -12.897 1.00 94.69 97 LEU A C 1
ATOM 758 O O . LEU A 1 97 ? 3.235 4.562 -13.404 1.00 94.69 97 LEU A O 1
ATOM 762 N N . GLU A 1 98 ? 2.301 3.172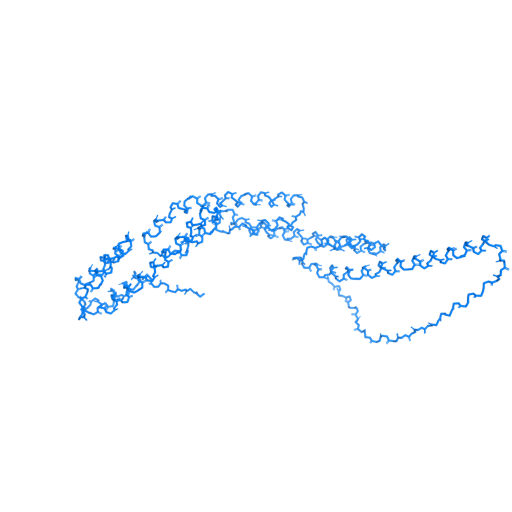 -11.911 1.00 94.12 98 GLU A N 1
ATOM 763 C CA . GLU A 1 98 ? 3.569 2.746 -11.314 1.00 94.12 98 GLU A CA 1
ATOM 764 C C . GLU A 1 98 ? 4.491 2.092 -12.357 1.00 94.12 98 GLU A C 1
ATOM 766 O O . GLU A 1 98 ? 5.697 2.346 -12.394 1.00 94.12 98 GLU A O 1
ATOM 771 N N . GLY A 1 99 ? 3.930 1.266 -13.245 1.00 94.94 99 GLY A N 1
ATOM 772 C CA . GLY A 1 99 ? 4.668 0.667 -14.353 1.00 94.94 99 GLY A CA 1
ATOM 773 C C . GLY A 1 99 ? 5.204 1.699 -15.348 1.00 94.94 99 GLY A C 1
ATOM 774 O O . GLY A 1 99 ? 6.308 1.532 -15.864 1.00 94.94 99 GLY A O 1
ATOM 775 N N . TYR A 1 100 ? 4.464 2.785 -15.586 1.00 93.81 100 TYR A N 1
ATOM 776 C CA . TYR A 1 100 ? 4.937 3.908 -16.397 1.00 93.81 100 TYR A CA 1
ATOM 777 C C . TYR A 1 100 ? 6.081 4.667 -15.720 1.00 93.81 100 TYR A C 1
ATOM 779 O O . TYR A 1 100 ? 7.090 4.932 -16.370 1.00 93.81 100 TYR A O 1
ATOM 787 N N . ASP A 1 101 ? 5.974 4.948 -14.423 1.00 92.12 101 ASP A N 1
ATOM 788 C CA . ASP A 1 101 ? 7.003 5.681 -13.676 1.00 92.12 101 ASP A CA 1
ATOM 789 C C . ASP A 1 101 ? 8.314 4.889 -13.541 1.00 92.12 101 ASP A C 1
ATOM 791 O O . ASP A 1 101 ? 9.400 5.469 -13.485 1.00 92.12 101 ASP A O 1
ATOM 795 N N . LYS A 1 102 ? 8.231 3.553 -13.539 1.00 93.81 102 LYS A N 1
ATOM 796 C CA . LYS A 1 102 ? 9.396 2.653 -13.549 1.00 93.81 102 LYS A CA 1
ATOM 797 C C . LYS A 1 102 ? 9.976 2.406 -14.943 1.00 93.81 102 LYS A C 1
ATOM 799 O O . LYS A 1 102 ? 11.054 1.817 -15.040 1.00 93.81 102 LYS A O 1
ATOM 804 N N . MET A 1 103 ? 9.280 2.799 -16.010 1.00 92.44 103 MET A N 1
ATOM 805 C CA . MET A 1 103 ? 9.712 2.529 -17.380 1.00 92.44 103 MET A CA 1
ATOM 806 C C . MET A 1 103 ? 11.015 3.281 -17.687 1.00 92.44 103 MET A C 1
ATOM 808 O O . MET A 1 103 ? 11.067 4.504 -17.521 1.00 92.44 103 MET A O 1
ATOM 812 N N . PRO A 1 104 ? 12.070 2.597 -18.177 1.00 89.00 104 PRO A N 1
ATOM 813 C CA . PRO A 1 104 ? 13.262 3.273 -18.667 1.00 89.00 104 PRO A CA 1
ATOM 814 C C . PRO A 1 104 ? 12.908 4.341 -19.705 1.00 89.00 104 PRO A C 1
ATOM 816 O O . PRO A 1 104 ? 11.966 4.187 -20.484 1.00 89.00 104 PRO A O 1
ATOM 819 N N . SER A 1 105 ? 13.682 5.426 -19.742 1.00 87.44 105 SER A N 1
ATOM 820 C CA . SER A 1 105 ? 13.464 6.539 -20.676 1.00 87.44 105 SER A CA 1
ATOM 821 C C . SER A 1 105 ? 13.892 6.188 -22.110 1.00 87.44 105 SER A C 1
ATOM 823 O O . SER A 1 105 ? 14.858 6.731 -22.646 1.00 87.44 105 SER A O 1
ATOM 825 N N . ILE A 1 106 ? 13.177 5.238 -22.715 1.00 90.88 106 ILE A N 1
ATOM 826 C CA . ILE A 1 106 ? 13.313 4.790 -24.100 1.00 90.88 106 ILE A CA 1
ATOM 827 C C . ILE A 1 106 ? 12.056 5.247 -24.844 1.00 90.88 106 ILE A C 1
ATOM 829 O O . ILE A 1 106 ? 10.947 4.824 -24.506 1.00 90.88 106 ILE A O 1
ATOM 833 N N . GLY A 1 107 ? 12.222 6.103 -25.851 1.00 92.06 107 GLY A N 1
ATOM 834 C CA . GLY A 1 107 ? 11.132 6.781 -26.556 1.00 92.06 107 GLY A CA 1
ATOM 835 C C . GLY A 1 107 ? 10.074 5.823 -27.098 1.00 92.06 107 GLY A C 1
ATOM 836 O O . GLY A 1 107 ? 8.880 6.062 -26.917 1.00 92.06 107 GLY A O 1
ATOM 837 N N . PHE A 1 108 ? 10.498 4.701 -27.682 1.00 95.81 108 PHE A N 1
ATOM 838 C CA . PHE A 1 108 ? 9.609 3.639 -28.147 1.00 95.81 108 PHE A CA 1
ATOM 839 C C . PHE A 1 108 ? 8.674 3.130 -27.041 1.00 95.81 108 PHE A C 1
ATOM 841 O O . PHE A 1 108 ? 7.453 3.136 -27.209 1.00 95.81 108 PHE A O 1
ATOM 848 N N . TRP A 1 109 ? 9.227 2.732 -25.891 1.00 96.06 109 TRP A N 1
ATOM 849 C CA . TRP A 1 109 ? 8.449 2.178 -24.782 1.00 96.06 109 TRP A CA 1
ATOM 850 C C . TRP A 1 109 ? 7.574 3.232 -24.104 1.00 96.06 109 TRP A C 1
ATOM 852 O O . TRP A 1 109 ? 6.413 2.951 -23.814 1.00 96.06 109 TRP A O 1
ATOM 862 N N . GLN A 1 110 ? 8.072 4.461 -23.932 1.00 93.56 110 GLN A N 1
ATOM 863 C CA . GLN A 1 110 ? 7.268 5.576 -23.419 1.00 93.56 110 GLN A CA 1
ATOM 864 C C . GLN A 1 110 ? 6.041 5.823 -24.302 1.00 93.56 110 GLN A C 1
ATOM 866 O O . GLN A 1 110 ? 4.912 5.787 -23.812 1.00 93.56 110 GLN A O 1
ATOM 871 N N . LYS A 1 111 ? 6.248 5.948 -25.619 1.00 95.94 111 LYS A N 1
ATOM 872 C CA . LYS A 1 111 ? 5.171 6.117 -26.601 1.00 95.94 111 LYS A CA 1
ATOM 873 C C . LYS A 1 111 ? 4.183 4.949 -26.582 1.00 95.94 111 LYS A C 1
ATOM 875 O O . LYS A 1 111 ? 2.980 5.149 -26.730 1.00 95.94 111 LYS A O 1
ATOM 880 N N . LYS A 1 112 ? 4.670 3.721 -26.380 1.00 96.38 112 LYS A N 1
ATOM 881 C CA . LYS A 1 112 ? 3.818 2.527 -26.279 1.00 96.38 112 LYS A CA 1
ATOM 882 C C . LYS A 1 112 ? 2.949 2.532 -25.013 1.00 96.38 112 LYS A C 1
ATOM 884 O O . LYS A 1 112 ? 1.823 2.043 -25.051 1.00 96.38 112 LYS A O 1
ATOM 889 N N . MET A 1 113 ? 3.442 3.108 -23.916 1.00 95.88 113 MET A N 1
ATOM 890 C CA . MET A 1 113 ? 2.737 3.198 -22.630 1.00 95.88 113 MET A CA 1
ATOM 891 C C . MET A 1 113 ? 1.729 4.355 -22.565 1.00 95.88 113 MET A C 1
ATOM 893 O O . MET A 1 113 ? 0.716 4.247 -21.870 1.00 95.88 113 MET A O 1
ATOM 897 N N . GLU A 1 114 ? 1.955 5.443 -23.310 1.00 95.75 114 GLU A N 1
ATOM 898 C CA . GLU A 1 114 ? 1.072 6.620 -23.370 1.00 95.75 114 GLU A CA 1
ATOM 899 C C . GLU A 1 114 ? -0.435 6.303 -23.465 1.00 95.75 114 GLU A C 1
ATOM 901 O O . GLU A 1 114 ? -1.201 6.849 -22.662 1.00 95.75 114 GLU A O 1
ATOM 906 N N . PRO A 1 115 ? -0.921 5.445 -24.390 1.00 97.62 115 PRO A N 1
ATOM 907 C CA . PRO A 1 115 ? -2.352 5.158 -24.491 1.00 97.62 115 PRO A CA 1
ATOM 908 C C . PRO A 1 115 ? -2.919 4.442 -23.259 1.00 97.62 115 PRO A C 1
ATOM 910 O O . PRO A 1 115 ? -4.081 4.680 -22.913 1.00 97.62 115 PRO A O 1
ATOM 913 N N . LEU A 1 116 ? -2.126 3.596 -22.590 1.00 97.56 116 LEU A N 1
ATOM 914 C CA . LEU A 1 116 ? -2.530 2.913 -21.357 1.00 97.56 116 LEU A CA 1
ATOM 915 C C . LEU A 1 116 ? -2.684 3.934 -20.229 1.00 97.56 116 LEU A C 1
ATOM 917 O O . LEU A 1 116 ? -3.744 4.028 -19.611 1.00 97.56 116 LEU A O 1
ATOM 921 N N . VAL A 1 117 ? -1.671 4.782 -20.042 1.00 96.50 117 VAL A N 1
ATOM 922 C CA . VAL A 1 117 ? -1.644 5.830 -19.011 1.00 96.50 117 VAL A CA 1
ATOM 923 C C . VAL A 1 117 ? -2.758 6.853 -19.217 1.00 96.50 117 VAL A C 1
ATOM 925 O O . VAL A 1 117 ? -3.456 7.213 -18.268 1.00 96.50 117 VAL A O 1
ATOM 928 N N . LYS A 1 118 ? -2.986 7.292 -20.461 1.00 97.50 118 LYS A N 1
ATOM 929 C CA . LYS A 1 118 ? -4.050 8.249 -20.804 1.00 97.50 118 LYS A CA 1
ATOM 930 C C . LYS A 1 118 ? -5.439 7.736 -20.415 1.00 97.50 118 LYS A C 1
ATOM 932 O O . LYS A 1 118 ? -6.294 8.534 -20.038 1.00 97.50 118 LYS A O 1
ATOM 937 N N . LYS A 1 119 ? -5.665 6.423 -20.502 1.00 97.69 119 LYS A N 1
ATOM 938 C CA . LYS A 1 119 ? -6.920 5.778 -20.093 1.00 97.69 119 LYS A CA 1
ATOM 939 C C . LYS A 1 119 ? -6.962 5.469 -18.593 1.00 97.69 119 LYS A C 1
ATOM 941 O O . LYS A 1 119 ? -8.024 5.612 -17.996 1.00 97.69 119 LYS A O 1
ATOM 946 N N . ALA A 1 120 ? -5.839 5.084 -17.990 1.00 97.06 120 ALA A N 1
ATOM 947 C CA . ALA A 1 120 ? -5.754 4.717 -16.577 1.00 97.06 120 ALA A CA 1
ATOM 948 C C . ALA A 1 120 ? -5.927 5.922 -15.639 1.00 97.06 120 ALA A C 1
ATOM 950 O O . ALA A 1 120 ? -6.699 5.839 -14.688 1.00 97.06 120 ALA A O 1
ATOM 951 N N . LYS A 1 121 ? -5.294 7.069 -15.937 1.00 95.75 121 LYS A N 1
ATOM 952 C CA . LYS A 1 121 ? -5.355 8.284 -15.096 1.00 95.75 121 LYS A CA 1
ATOM 953 C C . LYS A 1 121 ? -6.780 8.707 -14.694 1.00 95.75 121 LYS A C 1
ATOM 955 O O . LYS A 1 121 ? -7.031 8.835 -13.498 1.00 95.75 121 LYS A O 1
ATOM 960 N N . PRO A 1 122 ? -7.730 8.918 -15.628 1.00 96.38 122 PRO A N 1
ATOM 961 C CA . PRO A 1 122 ? -9.086 9.316 -15.250 1.00 96.38 122 PRO A CA 1
ATOM 962 C C . PRO A 1 122 ? -9.863 8.213 -14.518 1.00 96.38 122 PRO A C 1
ATOM 964 O O . PRO A 1 122 ? -10.730 8.535 -13.711 1.00 96.38 122 PRO A O 1
ATOM 967 N N . ARG A 1 123 ? -9.566 6.929 -14.769 1.00 96.69 123 ARG A N 1
ATOM 968 C CA . ARG A 1 123 ? -10.211 5.811 -14.061 1.00 96.69 123 ARG A CA 1
ATOM 969 C C . ARG A 1 123 ? -9.754 5.735 -12.607 1.00 96.69 123 ARG A C 1
ATOM 971 O O . ARG A 1 123 ? -10.598 5.683 -11.720 1.00 96.69 123 ARG A O 1
ATOM 978 N N . LEU A 1 124 ? -8.448 5.853 -12.372 1.00 95.75 124 LEU A N 1
ATOM 979 C CA . LEU A 1 124 ? -7.886 5.896 -11.025 1.00 95.75 124 LEU A CA 1
ATOM 980 C C . LEU A 1 124 ? -8.411 7.099 -10.226 1.00 95.75 124 LEU A C 1
ATOM 982 O O . LEU A 1 124 ? -8.743 6.970 -9.052 1.00 95.75 124 LEU A O 1
ATOM 986 N N . GLU A 1 125 ? -8.542 8.269 -10.859 1.00 96.00 125 GLU A N 1
ATOM 987 C CA . GLU A 1 125 ? -9.143 9.439 -10.204 1.00 96.00 125 GLU A CA 1
ATOM 988 C C . GLU A 1 125 ? -10.627 9.211 -9.865 1.00 96.00 125 GLU A C 1
ATOM 990 O O . GLU A 1 125 ? -11.076 9.603 -8.789 1.00 96.00 125 GLU A O 1
ATOM 995 N N . ALA A 1 126 ? -11.396 8.548 -10.733 1.00 96.38 126 ALA A N 1
ATOM 996 C CA . ALA A 1 126 ? -12.787 8.208 -10.435 1.00 96.38 126 ALA A CA 1
ATOM 997 C C . ALA A 1 126 ? -12.904 7.226 -9.252 1.00 96.38 126 ALA A C 1
ATOM 999 O O . ALA A 1 126 ? -13.771 7.401 -8.392 1.00 96.38 126 ALA A O 1
ATOM 1000 N N . GLU A 1 127 ? -12.014 6.235 -9.167 1.00 95.31 127 GLU A N 1
ATOM 1001 C CA . GLU A 1 127 ? -11.924 5.318 -8.023 1.00 95.31 127 GLU A CA 1
ATOM 1002 C C . GLU A 1 127 ? -11.566 6.059 -6.733 1.00 95.31 127 GLU A C 1
ATOM 1004 O O . GLU A 1 127 ? -12.249 5.893 -5.719 1.00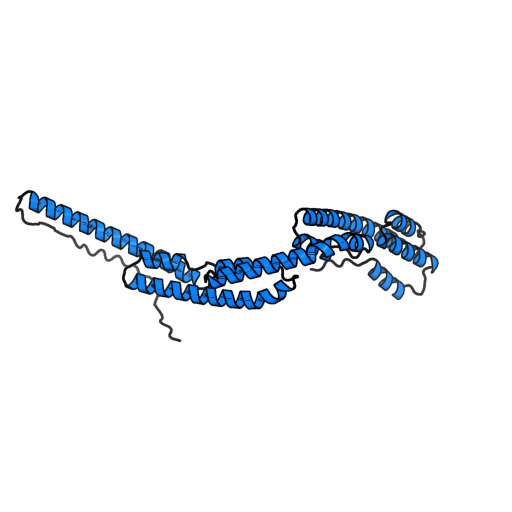 95.31 127 GLU A O 1
ATOM 1009 N N . ALA A 1 128 ? -10.577 6.955 -6.786 1.00 96.44 128 ALA A N 1
ATOM 1010 C CA . ALA A 1 128 ? -10.193 7.803 -5.662 1.00 96.44 128 ALA A CA 1
ATOM 1011 C C . ALA A 1 128 ? -11.363 8.667 -5.159 1.00 96.44 128 ALA A C 1
ATOM 1013 O O . ALA A 1 128 ? -11.616 8.744 -3.954 1.00 96.44 128 ALA A O 1
ATOM 1014 N N . GLN A 1 129 ? -12.131 9.275 -6.068 1.00 96.25 129 GLN A N 1
ATOM 1015 C CA . GLN A 1 129 ? -13.335 10.034 -5.714 1.00 96.25 129 GLN A CA 1
ATOM 1016 C C . GLN A 1 129 ? -14.424 9.143 -5.101 1.00 96.25 129 GLN A C 1
ATOM 1018 O O . GLN A 1 129 ? -15.096 9.546 -4.145 1.00 96.25 129 GLN A O 1
ATOM 1023 N N . GLY A 1 130 ? -14.591 7.926 -5.625 1.00 96.44 130 GLY A N 1
ATOM 1024 C CA . GLY A 1 130 ? -15.503 6.923 -5.084 1.00 96.44 130 GLY A CA 1
ATOM 1025 C C . GLY A 1 130 ? -15.154 6.545 -3.645 1.00 96.44 130 GLY A C 1
ATOM 1026 O O . GLY A 1 130 ? -16.025 6.594 -2.771 1.00 96.44 130 GLY A O 1
ATOM 1027 N N . LEU A 1 131 ? -13.882 6.237 -3.384 1.00 96.69 131 LEU A N 1
ATOM 1028 C CA . LEU A 1 131 ? -13.359 5.942 -2.049 1.00 96.69 131 LEU A CA 1
ATOM 1029 C C . LEU A 1 131 ? -13.537 7.128 -1.099 1.00 96.69 131 LEU A C 1
ATOM 1031 O O . LEU A 1 131 ? -14.042 6.951 0.009 1.00 96.69 131 LEU A O 1
ATOM 1035 N N . LEU A 1 132 ? -13.227 8.349 -1.547 1.00 96.06 132 LEU A N 1
ATOM 1036 C CA . LEU A 1 132 ? -13.402 9.556 -0.738 1.00 96.06 132 LEU A CA 1
ATOM 1037 C C . LEU A 1 132 ? -14.867 9.749 -0.318 1.00 96.06 132 LEU A C 1
ATOM 1039 O O . LEU A 1 132 ? -15.159 10.024 0.848 1.00 96.06 132 LEU A O 1
ATOM 1043 N N . LYS A 1 133 ? -15.808 9.559 -1.250 1.00 96.88 133 LYS A N 1
ATOM 1044 C CA . LYS A 1 133 ? -17.247 9.649 -0.964 1.00 96.88 133 LYS A CA 1
ATOM 1045 C C . LYS A 1 133 ? -17.694 8.583 0.038 1.00 96.88 133 LYS A C 1
ATOM 1047 O O . LYS A 1 133 ? -18.488 8.880 0.932 1.00 96.88 133 LYS A O 1
ATOM 1052 N N . GLN A 1 134 ? -17.199 7.354 -0.098 1.00 97.44 134 GLN A N 1
ATOM 1053 C CA . GLN A 1 134 ? -17.491 6.278 0.850 1.00 97.44 134 GLN A CA 1
ATOM 1054 C C . GLN A 1 134 ? -16.909 6.582 2.235 1.00 97.44 134 GLN A C 1
ATOM 1056 O O . GLN A 1 134 ? -17.620 6.436 3.228 1.00 97.44 134 GLN A O 1
ATOM 1061 N N . ALA A 1 135 ? -15.677 7.090 2.307 1.00 97.56 135 ALA A N 1
ATOM 1062 C CA . ALA A 1 135 ? -15.051 7.500 3.558 1.00 97.56 135 ALA A CA 1
ATOM 1063 C C . ALA A 1 135 ? -15.875 8.578 4.273 1.00 97.56 135 ALA A C 1
ATOM 1065 O O . ALA A 1 135 ? -16.121 8.480 5.474 1.00 97.56 135 ALA A O 1
ATOM 1066 N N . TYR A 1 136 ? -16.384 9.568 3.534 1.00 96.38 136 TYR A N 1
ATOM 1067 C CA . TYR A 1 136 ? -17.263 10.596 4.096 1.00 96.38 136 TYR A CA 1
ATOM 1068 C C . TYR A 1 136 ? -18.572 10.010 4.631 1.00 96.38 136 TYR A C 1
ATOM 1070 O O . TYR A 1 136 ? -19.023 10.413 5.701 1.00 96.38 136 TYR A O 1
ATOM 1078 N N . LYS A 1 137 ? -19.162 9.026 3.943 1.00 98.00 137 LYS A N 1
ATOM 1079 C CA . LYS A 1 137 ? -20.355 8.320 4.434 1.00 98.00 137 LYS A CA 1
ATOM 1080 C C . LYS A 1 137 ? -20.077 7.573 5.745 1.00 98.00 137 LYS A C 1
ATOM 1082 O O . LYS A 1 137 ? -20.888 7.672 6.662 1.00 98.00 137 LYS A O 1
ATOM 1087 N N . GLN A 1 138 ? -18.946 6.873 5.850 1.00 97.56 138 GLN A N 1
ATOM 1088 C CA . GLN A 1 138 ? -18.555 6.179 7.084 1.00 97.56 138 GLN A CA 1
ATOM 1089 C C . GLN A 1 138 ? -18.312 7.168 8.230 1.00 97.56 138 GLN A C 1
ATOM 1091 O O . GLN A 1 138 ? -18.839 6.997 9.327 1.00 97.56 138 GLN A O 1
ATOM 1096 N N . ALA A 1 139 ? -17.624 8.277 7.955 1.00 96.50 139 ALA A N 1
ATOM 1097 C CA . ALA A 1 139 ? -17.399 9.328 8.941 1.00 96.50 139 ALA A CA 1
ATOM 1098 C C . ALA A 1 139 ? -18.702 10.003 9.411 1.00 96.50 139 ALA A C 1
ATOM 1100 O O . ALA A 1 139 ? -18.812 10.349 10.586 1.00 96.50 139 ALA A O 1
ATOM 1101 N N . LEU A 1 140 ? -19.705 10.167 8.535 1.00 95.88 140 LEU A N 1
ATOM 1102 C CA . LEU A 1 140 ? -21.043 10.653 8.912 1.00 95.88 140 LEU A CA 1
ATOM 1103 C C . LEU A 1 140 ? -21.784 9.666 9.820 1.00 95.88 140 LEU A C 1
ATOM 1105 O O . LEU A 1 140 ? -22.464 10.089 10.750 1.00 95.88 140 LEU A O 1
ATOM 1109 N N . ALA A 1 141 ? -21.601 8.363 9.600 1.00 96.06 141 ALA A N 1
ATOM 1110 C CA . ALA A 1 141 ? -22.049 7.313 10.516 1.00 96.06 141 ALA A CA 1
ATOM 1111 C C . ALA A 1 141 ? -21.168 7.202 11.781 1.00 96.06 141 ALA A C 1
ATOM 1113 O O . ALA A 1 141 ? -21.360 6.301 12.595 1.00 96.06 141 ALA A O 1
ATOM 1114 N N . GLN A 1 142 ? -20.208 8.121 11.953 1.00 93.19 142 GLN A N 1
ATOM 1115 C CA . GLN A 1 142 ? -19.215 8.156 13.025 1.00 93.19 142 GLN A CA 1
ATOM 1116 C C . GLN A 1 142 ? -18.307 6.909 13.086 1.00 93.19 142 GLN A C 1
ATOM 1118 O O . GLN A 1 142 ? -17.638 6.676 14.098 1.00 93.19 142 GLN A O 1
ATOM 1123 N N . ASP A 1 143 ? -18.258 6.124 12.011 1.00 94.88 143 ASP A N 1
ATOM 1124 C CA . ASP A 1 143 ? -17.347 4.999 11.832 1.00 94.88 143 ASP A CA 1
ATOM 1125 C C . ASP A 1 143 ? -16.024 5.503 11.244 1.00 94.88 143 ASP A C 1
ATOM 1127 O O . ASP A 1 143 ? -15.737 5.415 10.046 1.00 94.88 143 ASP A O 1
ATOM 1131 N N . PHE A 1 144 ? -15.223 6.121 12.111 1.00 96.06 144 PHE A N 1
ATOM 1132 C CA . PHE A 1 144 ? -13.955 6.719 11.706 1.00 96.06 144 PHE A CA 1
ATOM 1133 C C . PHE A 1 144 ? -12.905 5.673 11.324 1.00 96.06 144 PHE A C 1
ATOM 1135 O O . PHE A 1 144 ? -12.064 5.967 10.483 1.00 96.06 144 PHE A O 1
ATOM 1142 N N . SER A 1 145 ? -12.977 4.455 11.867 1.00 94.38 145 SER A N 1
ATOM 1143 C CA . SER A 1 145 ? -12.047 3.374 11.520 1.00 94.38 145 SER A CA 1
ATOM 1144 C C . SER A 1 145 ? -12.197 2.970 10.054 1.00 94.38 145 SER A C 1
ATOM 1146 O O . SER A 1 145 ? -11.217 2.978 9.309 1.00 94.38 145 SER A O 1
ATOM 1148 N N . ASN A 1 146 ? -13.429 2.703 9.604 1.00 96.00 146 ASN A N 1
ATOM 1149 C CA . ASN A 1 146 ? -13.675 2.379 8.199 1.00 96.00 146 ASN A CA 1
ATOM 1150 C C . ASN A 1 146 ? -13.464 3.593 7.285 1.00 96.00 146 ASN A C 1
ATOM 1152 O O . ASN A 1 146 ? -12.977 3.440 6.166 1.00 96.00 146 ASN A O 1
ATOM 1156 N N . ALA A 1 147 ? -13.776 4.806 7.754 1.00 97.50 147 ALA A N 1
ATOM 1157 C CA . ALA A 1 147 ? -13.487 6.022 6.998 1.00 97.50 147 ALA A CA 1
ATOM 1158 C C . ALA A 1 147 ? -11.983 6.199 6.731 1.00 97.50 147 ALA A C 1
ATOM 1160 O O . ALA A 1 147 ? -11.600 6.495 5.602 1.00 97.50 147 ALA A O 1
ATOM 1161 N N . ILE A 1 148 ? -11.136 5.997 7.745 1.00 97.06 148 ILE A N 1
ATOM 1162 C CA . ILE A 1 148 ? -9.674 6.076 7.623 1.00 97.06 148 ILE A CA 1
ATOM 1163 C C . ILE A 1 148 ? -9.162 4.992 6.672 1.00 97.06 148 ILE A C 1
ATOM 1165 O O . ILE A 1 148 ? -8.445 5.319 5.733 1.00 97.06 148 ILE A O 1
ATOM 1169 N N . ALA A 1 149 ? -9.604 3.741 6.834 1.00 96.38 149 ALA A N 1
ATOM 1170 C CA . ALA A 1 149 ? -9.179 2.635 5.973 1.00 96.38 149 ALA A CA 1
ATOM 1171 C C . ALA A 1 149 ? -9.508 2.863 4.483 1.00 96.38 149 ALA A C 1
ATOM 1173 O O . ALA A 1 149 ? -8.756 2.445 3.605 1.00 96.38 149 ALA A O 1
ATOM 1174 N N . LEU A 1 150 ? -10.626 3.530 4.178 1.00 97.25 150 LEU A N 1
ATOM 1175 C CA . LEU A 1 150 ? -10.981 3.919 2.808 1.00 97.25 150 LEU A CA 1
ATOM 1176 C C . LEU A 1 150 ? -10.112 5.066 2.282 1.00 97.25 150 LEU A C 1
ATOM 1178 O O . LEU A 1 150 ? -9.751 5.070 1.110 1.00 97.25 150 LEU A O 1
ATOM 1182 N N . LEU A 1 151 ? -9.775 6.036 3.134 1.00 96.25 151 LEU A N 1
ATOM 1183 C CA . LEU A 1 151 ? -8.875 7.131 2.770 1.00 96.25 151 LEU A CA 1
ATOM 1184 C C . LEU A 1 151 ? -7.448 6.636 2.501 1.00 96.25 151 LEU A C 1
ATOM 1186 O O . LEU A 1 151 ? -6.811 7.126 1.576 1.00 96.25 151 LEU A O 1
ATOM 1190 N N . GLU A 1 152 ? -6.958 5.658 3.263 1.00 95.00 152 GLU A N 1
ATOM 1191 C CA . GLU A 1 152 ? -5.622 5.068 3.086 1.00 95.00 152 GLU A CA 1
ATOM 1192 C C . GLU A 1 152 ? -5.463 4.303 1.763 1.00 95.00 152 GLU A C 1
ATOM 1194 O O . GLU A 1 152 ? -4.350 4.173 1.263 1.00 95.00 152 GLU A O 1
ATOM 1199 N N . GLN A 1 153 ? -6.566 3.847 1.163 1.00 94.25 153 GLN A N 1
ATOM 1200 C CA . GLN A 1 153 ? -6.566 3.211 -0.161 1.00 94.25 153 GLN A CA 1
ATOM 1201 C C . GLN A 1 153 ? -6.423 4.217 -1.312 1.00 94.25 153 GLN A C 1
ATOM 1203 O O . GLN A 1 153 ? -6.178 3.824 -2.450 1.00 94.25 153 GLN A O 1
ATOM 1208 N N . ILE A 1 154 ? -6.595 5.515 -1.055 1.00 94.31 154 ILE A N 1
ATOM 1209 C CA . ILE A 1 154 ? -6.506 6.529 -2.103 1.00 94.31 154 ILE A CA 1
ATOM 1210 C C . ILE A 1 154 ? -5.035 6.826 -2.402 1.00 94.31 154 ILE A C 1
ATOM 1212 O O . ILE A 1 154 ? -4.309 7.374 -1.572 1.00 94.31 154 ILE A O 1
ATOM 1216 N N . HIS A 1 155 ? -4.616 6.534 -3.632 1.00 89.06 155 HIS A N 1
ATOM 1217 C CA . HIS A 1 155 ? -3.245 6.763 -4.079 1.00 89.06 155 HIS A CA 1
ATOM 1218 C C . HIS A 1 155 ? -2.875 8.262 -4.086 1.00 89.06 155 HIS A C 1
ATOM 1220 O O . HIS A 1 155 ? -3.625 9.076 -4.644 1.00 89.06 155 HIS A O 1
ATOM 1226 N N . PRO A 1 156 ? -1.704 8.647 -3.535 1.00 86.50 156 PRO A N 1
ATOM 1227 C CA . PRO A 1 156 ? -1.286 10.048 -3.410 1.00 86.50 156 PRO A CA 1
ATOM 1228 C C . PRO A 1 156 ? -1.004 10.729 -4.755 1.00 86.50 156 PRO A C 1
ATOM 1230 O O . PRO A 1 156 ? -1.055 11.952 -4.839 1.00 86.50 156 PRO A O 1
ATOM 1233 N N . GLU A 1 157 ? -0.741 9.949 -5.804 1.00 82.06 157 GLU A N 1
ATOM 1234 C CA . GLU A 1 157 ? -0.503 10.426 -7.175 1.00 82.06 157 GLU A CA 1
ATOM 1235 C C . GLU A 1 157 ? -1.768 10.977 -7.851 1.00 82.06 157 GLU A C 1
ATOM 1237 O O . GLU A 1 157 ? -1.696 11.659 -8.875 1.00 82.06 157 GLU A O 1
ATOM 1242 N N . THR A 1 158 ? -2.944 10.700 -7.284 1.00 90.00 158 THR A N 1
ATOM 1243 C CA . THR A 1 158 ? -4.211 11.227 -7.793 1.00 90.00 158 THR A CA 1
ATOM 1244 C C . THR A 1 158 ? -4.441 12.670 -7.327 1.00 90.00 158 THR A C 1
ATOM 1246 O O . THR A 1 158 ? -4.093 13.025 -6.195 1.00 90.00 158 THR A O 1
ATOM 1249 N N . PRO A 1 159 ? -5.097 13.521 -8.140 1.00 90.06 159 PRO A N 1
ATOM 1250 C CA . PRO A 1 159 ? -5.587 14.825 -7.690 1.00 90.06 159 PRO A CA 1
ATOM 1251 C C . PRO A 1 159 ? -6.409 14.764 -6.395 1.00 90.06 159 PRO A C 1
ATOM 1253 O O . PRO A 1 159 ? -6.319 15.666 -5.555 1.00 90.06 159 PRO A O 1
ATOM 1256 N N . THR A 1 160 ? -7.203 13.705 -6.211 1.00 91.94 160 THR A N 1
ATOM 1257 C CA . THR A 1 160 ? -7.942 13.477 -4.965 1.00 91.94 160 THR A CA 1
ATOM 1258 C C . THR A 1 160 ? -7.017 13.124 -3.793 1.00 91.94 160 THR A C 1
ATOM 1260 O O . THR A 1 160 ? -7.211 13.655 -2.696 1.00 91.94 160 THR A O 1
ATOM 1263 N N . GLY A 1 161 ? -5.969 12.329 -4.016 1.00 89.38 161 GLY A N 1
ATOM 1264 C CA . GLY A 1 161 ? -4.965 11.935 -3.021 1.00 89.38 161 GLY A CA 1
ATOM 1265 C C . GLY A 1 161 ? -4.286 13.114 -2.322 1.00 89.38 161 GLY A C 1
ATOM 1266 O O . GLY A 1 161 ? -4.106 13.094 -1.103 1.00 89.38 161 GLY A O 1
ATOM 1267 N N . ALA A 1 162 ? -4.035 14.210 -3.041 1.00 87.31 162 ALA A N 1
ATOM 1268 C CA . ALA A 1 162 ? -3.482 15.438 -2.458 1.00 87.31 162 ALA A CA 1
ATOM 1269 C C . ALA A 1 162 ? -4.358 16.043 -1.337 1.00 87.31 162 ALA A C 1
ATOM 1271 O O . ALA A 1 162 ? -3.861 16.757 -0.465 1.00 87.31 162 ALA A O 1
ATOM 1272 N N . LYS A 1 163 ? -5.665 15.748 -1.328 1.00 86.38 163 LYS A N 1
ATOM 1273 C CA . LYS A 1 163 ? -6.633 16.241 -0.330 1.00 86.38 163 LYS A CA 1
ATOM 1274 C C . LYS A 1 163 ? -6.852 15.268 0.831 1.00 86.38 163 LYS A C 1
ATOM 1276 O O . LYS A 1 163 ? -7.532 15.619 1.796 1.00 86.38 163 LYS A O 1
ATOM 1281 N N . VAL A 1 164 ? -6.304 14.056 0.753 1.00 93.62 164 VAL A N 1
ATOM 1282 C CA . VAL A 1 164 ? -6.565 12.974 1.713 1.00 93.62 164 VAL A CA 1
ATOM 1283 C C . VAL A 1 164 ? -5.849 13.203 3.039 1.00 93.62 164 VAL A C 1
ATOM 1285 O O . VAL A 1 164 ? -6.456 13.033 4.091 1.00 93.62 164 VAL A O 1
ATOM 1288 N N . GLN A 1 165 ? -4.597 13.662 3.008 1.00 90.69 165 GLN A N 1
ATOM 1289 C CA . GLN A 1 165 ? -3.771 13.862 4.206 1.00 90.69 165 GLN A CA 1
ATOM 1290 C C . GLN A 1 165 ? -4.433 14.707 5.315 1.00 90.69 165 GLN A C 1
ATOM 1292 O O . GLN A 1 165 ? -4.496 14.245 6.458 1.00 90.69 165 GLN A O 1
ATOM 1297 N N . PRO A 1 166 ? -4.996 15.904 5.041 1.00 92.69 166 PRO A N 1
ATOM 1298 C CA . PRO A 1 166 ? -5.689 16.660 6.084 1.00 92.69 166 PRO A CA 1
ATOM 1299 C C . PRO A 1 166 ? -6.934 15.933 6.617 1.00 92.69 166 PRO A C 1
ATOM 1301 O O . PRO A 1 166 ? -7.234 16.040 7.805 1.00 92.69 166 PRO A O 1
ATOM 1304 N N . LYS A 1 167 ? -7.643 15.166 5.776 1.00 94.00 167 LYS A N 1
ATOM 1305 C CA . LYS A 1 167 ? -8.828 14.399 6.193 1.00 94.00 167 LYS A CA 1
ATOM 1306 C C . LYS A 1 167 ? -8.479 13.178 7.033 1.00 94.00 167 LYS A C 1
ATOM 1308 O O . LYS A 1 167 ? -9.176 12.922 8.010 1.00 94.00 167 LYS A O 1
ATOM 1313 N N . LEU A 1 168 ? -7.388 12.484 6.713 1.00 95.25 168 LEU A N 1
ATOM 1314 C CA . LEU A 1 168 ? -6.847 11.416 7.551 1.00 95.25 168 LEU A CA 1
ATOM 1315 C C . LEU A 1 168 ? -6.556 11.935 8.956 1.00 95.25 168 LEU A C 1
ATOM 1317 O O . LEU A 1 168 ? -7.063 11.378 9.926 1.00 95.25 168 LEU A O 1
ATOM 1321 N N . LYS A 1 169 ? -5.838 13.060 9.062 1.00 95.44 169 LYS A N 1
ATOM 1322 C CA . LYS A 1 169 ? -5.529 13.674 10.358 1.00 95.44 169 LYS A CA 1
ATOM 1323 C C . LYS A 1 169 ? -6.795 14.044 11.137 1.00 95.44 169 LYS A C 1
ATOM 1325 O O . LYS A 1 169 ? -6.891 13.753 12.326 1.00 95.44 169 LYS A O 1
ATOM 1330 N N . GLU A 1 170 ? -7.776 14.656 10.473 1.00 95.81 170 GLU A N 1
ATOM 1331 C CA . GLU A 1 170 ? -9.065 15.001 11.086 1.00 95.81 170 GLU A CA 1
ATOM 1332 C C . GLU A 1 170 ? -9.801 13.755 11.612 1.00 95.81 170 GLU A C 1
ATOM 1334 O O . GLU A 1 170 ? -10.319 13.757 12.730 1.00 95.81 170 GLU A O 1
ATOM 1339 N N . TYR A 1 171 ? -9.858 12.676 10.828 1.00 96.81 171 TYR A N 1
ATOM 1340 C CA . TYR A 1 171 ? -10.587 11.464 11.209 1.00 96.81 171 TYR A CA 1
ATOM 1341 C C . TYR A 1 171 ? -9.862 10.659 12.280 1.00 96.81 171 TYR A C 1
ATOM 1343 O O . TYR A 1 171 ? -10.525 10.145 13.174 1.00 96.81 171 TYR A O 1
ATOM 1351 N N . GLN A 1 172 ? -8.529 10.627 12.267 1.00 96.62 172 GLN A N 1
ATOM 1352 C CA . GLN A 1 172 ? -7.726 10.044 13.346 1.00 96.62 172 GLN A CA 1
ATOM 1353 C C . GLN A 1 172 ? -7.972 10.767 14.676 1.00 96.62 172 GLN A C 1
ATOM 1355 O O . GLN A 1 172 ? -8.175 10.123 15.703 1.00 96.62 172 GLN A O 1
ATOM 1360 N N . GLN A 1 173 ? -8.044 12.103 14.664 1.00 96.75 173 GLN A N 1
ATOM 1361 C CA . GLN A 1 173 ? -8.399 12.877 15.859 1.00 96.75 173 GLN A CA 1
ATOM 1362 C C . GLN A 1 173 ? -9.810 12.538 16.358 1.00 96.75 173 GLN A C 1
ATOM 1364 O O . GLN A 1 173 ? -10.006 12.294 17.547 1.00 96.75 173 GLN A O 1
ATOM 1369 N N . LYS A 1 174 ? -10.796 12.460 15.457 1.00 96.44 174 LYS A N 1
ATOM 1370 C CA . LYS A 1 174 ? -12.174 12.083 15.817 1.00 96.44 174 LYS A CA 1
ATOM 1371 C C . LYS A 1 174 ? -12.277 10.647 16.339 1.00 96.44 174 LYS A C 1
ATOM 1373 O O . LYS A 1 174 ? -13.016 10.398 17.290 1.00 96.44 174 LYS A O 1
ATOM 1378 N N . GLN A 1 175 ? -11.521 9.718 15.757 1.00 97.06 175 GLN A N 1
ATOM 1379 C CA . GLN A 1 175 ? -11.413 8.337 16.222 1.00 97.06 175 GLN A CA 1
ATOM 1380 C C . GLN A 1 175 ? -10.836 8.282 17.642 1.00 97.06 175 GLN A C 1
ATOM 1382 O O . GLN A 1 175 ? -11.381 7.572 18.485 1.00 97.06 175 GLN A O 1
ATOM 1387 N N . GLN A 1 176 ? -9.792 9.068 17.924 1.00 96.12 176 GLN A N 1
ATOM 1388 C CA . GLN A 1 176 ? -9.183 9.154 19.251 1.00 96.12 176 GLN A CA 1
ATOM 1389 C C . GLN A 1 176 ? -10.161 9.702 20.296 1.00 96.12 176 GLN A C 1
ATOM 1391 O O . GLN A 1 176 ? -10.343 9.079 21.339 1.00 96.12 176 GLN A O 1
ATOM 1396 N N . ILE A 1 177 ? -10.853 10.805 19.994 1.00 96.12 177 ILE A N 1
ATOM 1397 C CA . ILE A 1 177 ? -11.870 11.383 20.889 1.00 96.12 177 ILE A CA 1
ATOM 1398 C C . ILE A 1 177 ? -12.977 10.359 21.176 1.00 96.12 177 ILE A C 1
ATOM 1400 O O . ILE A 1 177 ? -13.385 10.176 22.322 1.00 96.12 177 ILE A O 1
ATOM 1404 N N . ARG A 1 178 ? -13.445 9.634 20.150 1.00 95.44 178 ARG A N 1
ATOM 1405 C CA . ARG A 1 178 ? -14.449 8.577 20.334 1.00 95.44 178 ARG A CA 1
ATOM 1406 C C . ARG A 1 178 ? -13.920 7.429 21.196 1.00 95.44 178 ARG A C 1
ATOM 1408 O O . ARG A 1 178 ? -14.659 6.920 22.031 1.00 95.44 178 ARG A O 1
ATOM 1415 N N . ALA A 1 179 ? -12.667 7.021 21.018 1.00 97.44 179 ALA A N 1
ATOM 1416 C CA . ALA A 1 179 ? -12.047 5.982 21.835 1.00 97.44 179 ALA A CA 1
ATOM 1417 C C . ALA A 1 179 ? -11.924 6.393 23.311 1.00 97.44 179 ALA A C 1
ATOM 1419 O O . ALA A 1 179 ? -12.164 5.574 24.196 1.00 97.44 179 ALA A O 1
ATOM 1420 N N . GLU A 1 180 ? -11.586 7.654 23.582 1.00 97.31 180 GLU A N 1
ATOM 1421 C CA . GLU A 1 180 ? -11.559 8.212 24.939 1.00 97.31 180 GLU A CA 1
ATOM 1422 C C . GLU A 1 180 ? -12.953 8.234 25.572 1.00 97.31 180 GLU A C 1
ATOM 1424 O O . GLU A 1 180 ? -13.110 7.777 26.704 1.00 97.31 180 GLU A O 1
ATOM 1429 N N . TYR A 1 181 ? -13.973 8.652 24.818 1.00 96.81 181 TYR A N 1
ATOM 1430 C CA . TYR A 1 181 ? -15.370 8.593 25.253 1.00 96.81 181 TYR A CA 1
ATOM 1431 C C . TYR A 1 181 ? -15.805 7.162 25.617 1.00 96.81 181 TYR A C 1
ATOM 1433 O O . TYR A 1 181 ? -16.321 6.928 26.707 1.00 96.81 181 TYR A O 1
ATOM 1441 N N . LEU A 1 182 ? -15.528 6.178 24.752 1.00 97.69 182 LEU A N 1
ATOM 1442 C CA . LEU A 1 182 ? -15.842 4.767 25.016 1.00 97.69 182 LEU A CA 1
ATOM 1443 C C . LEU A 1 182 ? -15.131 4.239 26.274 1.00 97.69 182 LEU A C 1
ATOM 1445 O O . LEU A 1 182 ? -15.708 3.460 27.032 1.00 97.69 182 LEU A O 1
ATOM 1449 N N . LEU A 1 183 ? -13.883 4.656 26.511 1.00 98.25 183 LEU A N 1
ATOM 1450 C CA . LEU A 1 183 ? -13.147 4.274 27.716 1.00 98.25 183 LEU A CA 1
ATOM 1451 C C . LEU A 1 183 ? -13.798 4.860 28.976 1.00 98.25 183 LEU A C 1
ATOM 1453 O O . LEU A 1 183 ? -13.907 4.160 29.983 1.00 98.25 183 LEU A O 1
ATOM 1457 N N . GLN A 1 184 ? -14.234 6.119 28.919 1.00 98.25 184 GLN A N 1
ATOM 1458 C CA . GLN A 1 184 ? -14.915 6.782 30.029 1.00 98.25 184 GLN A CA 1
ATOM 1459 C C . GLN A 1 184 ? -16.256 6.109 30.355 1.00 98.25 184 GLN A C 1
ATOM 1461 O O . GLN A 1 184 ? -16.490 5.766 31.513 1.00 98.25 184 GLN A O 1
ATOM 1466 N N . GLU A 1 185 ? -17.089 5.839 29.347 1.00 98.19 185 GLU A N 1
ATOM 1467 C CA . GLU A 1 185 ? -18.359 5.111 29.511 1.00 98.19 185 GLU A CA 1
ATOM 1468 C C . GLU A 1 185 ? -18.136 3.729 30.136 1.00 98.19 185 GLU A C 1
ATOM 1470 O O . GLU A 1 185 ? -18.837 3.317 31.061 1.00 98.19 185 GLU A O 1
ATOM 1475 N N . ALA A 1 186 ? -17.090 3.020 29.702 1.00 98.44 186 ALA A N 1
ATOM 1476 C CA . ALA A 1 186 ? -16.733 1.748 30.308 1.00 98.44 186 ALA A CA 1
ATOM 1477 C C . ALA A 1 186 ? -16.362 1.873 31.793 1.00 98.44 186 ALA A C 1
ATOM 1479 O O . ALA A 1 186 ? -16.689 0.984 32.582 1.00 98.44 186 ALA A O 1
ATOM 1480 N N . TYR A 1 187 ? -15.673 2.946 32.188 1.00 98.19 187 TYR A N 1
ATOM 1481 C CA . TYR A 1 187 ? -15.322 3.183 33.590 1.00 98.19 187 TYR A CA 1
ATOM 1482 C C . TYR A 1 187 ? -16.548 3.475 34.440 1.00 98.19 187 TYR A C 1
ATOM 1484 O O . TYR A 1 187 ? -16.652 2.938 35.543 1.00 98.19 187 TYR A O 1
ATOM 1492 N N . GLU A 1 188 ? -17.490 4.255 33.919 1.00 98.19 188 GLU A N 1
ATOM 1493 C CA . GLU A 1 188 ? -18.754 4.534 34.591 1.00 98.19 188 GLU A CA 1
ATOM 1494 C C . GLU A 1 188 ? -19.582 3.255 34.783 1.00 98.19 188 GLU A C 1
ATOM 1496 O O . GLU A 1 188 ? -19.947 2.918 35.913 1.00 98.19 188 GLU A O 1
ATOM 1501 N N . GLN A 1 189 ? -19.773 2.467 33.718 1.00 98.25 189 GLN A N 1
ATOM 1502 C CA . GLN A 1 189 ? -20.458 1.171 33.800 1.00 98.25 189 GLN A CA 1
ATOM 1503 C C . GLN A 1 189 ? -19.749 0.211 34.768 1.00 98.25 189 GLN A C 1
ATOM 1505 O O . GLN A 1 189 ? -20.390 -0.469 35.572 1.00 98.25 189 GLN A O 1
ATOM 1510 N N . GLY A 1 190 ? -18.415 0.176 34.744 1.00 97.56 190 GLY A N 1
ATOM 1511 C CA . GLY A 1 190 ? -17.615 -0.623 35.668 1.00 97.56 190 GLY A CA 1
ATOM 1512 C C . GLY A 1 190 ? -17.755 -0.175 37.127 1.00 97.56 190 GLY A C 1
ATOM 1513 O O . GLY A 1 190 ? -17.824 -1.024 38.017 1.00 97.56 190 GLY A O 1
ATOM 1514 N N . GLY A 1 191 ? -17.840 1.135 37.379 1.00 96.31 191 GLY A N 1
ATOM 1515 C CA . GLY A 1 191 ? -18.080 1.716 38.704 1.00 96.31 191 GLY A CA 1
ATOM 1516 C C . GLY A 1 191 ? -19.457 1.364 39.270 1.00 96.31 191 GLY A C 1
ATOM 1517 O O . GLY A 1 191 ? -19.589 1.137 40.470 1.00 96.31 191 GLY A O 1
ATOM 1518 N N . GLN A 1 192 ? -20.456 1.214 38.399 1.00 96.69 192 GLN A N 1
ATOM 1519 C CA . GLN A 1 192 ? -21.804 0.748 38.747 1.00 96.69 192 GLN A CA 1
ATOM 1520 C C . GLN A 1 192 ? -21.896 -0.784 38.914 1.00 96.69 192 GLN A C 1
ATOM 1522 O O . GLN A 1 192 ? -22.948 -1.312 39.267 1.00 96.69 192 GLN A O 1
ATOM 1527 N N . GLY A 1 193 ? -20.810 -1.526 38.660 1.00 95.50 193 GLY A N 1
ATOM 1528 C CA . GLY A 1 193 ? -20.805 -2.993 38.687 1.00 95.50 193 GLY A CA 1
ATOM 1529 C C . GLY A 1 193 ? -21.467 -3.650 37.466 1.00 95.50 193 GLY A C 1
ATOM 1530 O O . GLY A 1 193 ? -21.748 -4.856 37.492 1.00 95.50 193 GLY A O 1
ATOM 1531 N N . ASN A 1 194 ? -21.695 -2.881 36.396 1.00 97.19 194 ASN A N 1
ATOM 1532 C CA . ASN A 1 194 ? -22.231 -3.322 35.106 1.00 97.19 194 ASN A CA 1
ATOM 1533 C C . ASN A 1 194 ? -21.092 -3.765 34.173 1.00 97.19 194 ASN A C 1
ATOM 1535 O O . ASN A 1 194 ? -20.898 -3.223 33.083 1.00 97.19 194 ASN A O 1
ATOM 1539 N N . PHE A 1 195 ? -20.309 -4.763 34.593 1.00 97.56 195 PHE A N 1
ATOM 1540 C CA . PHE A 1 195 ? -19.093 -5.162 33.872 1.00 97.56 195 PHE A CA 1
ATOM 1541 C C . PHE A 1 195 ? -19.359 -5.663 32.447 1.00 97.56 195 PHE A C 1
ATOM 1543 O O . PHE A 1 195 ? -18.525 -5.442 31.576 1.00 97.56 195 PHE A O 1
ATOM 1550 N N . ILE A 1 196 ? -20.521 -6.265 32.174 1.00 97.56 196 ILE A N 1
ATOM 1551 C CA . ILE A 1 196 ? -20.908 -6.670 30.812 1.00 97.56 196 ILE A CA 1
ATOM 1552 C C . ILE A 1 196 ? -20.986 -5.459 29.872 1.00 97.56 196 ILE A C 1
ATOM 1554 O O . ILE A 1 196 ? -20.370 -5.474 28.811 1.00 97.56 196 ILE A O 1
ATOM 1558 N N . GLN A 1 197 ? -21.684 -4.389 30.271 1.00 98.12 197 GLN A N 1
ATOM 1559 C CA . GLN A 1 197 ? -21.784 -3.171 29.457 1.00 98.12 197 GLN A CA 1
ATOM 1560 C C . GLN A 1 197 ? -20.426 -2.481 29.322 1.00 98.12 197 GLN A C 1
ATOM 1562 O O . GLN A 1 197 ? -20.039 -2.081 28.226 1.00 98.12 197 GLN A O 1
ATOM 1567 N N . ALA A 1 198 ? -19.650 -2.427 30.408 1.00 98.25 198 ALA A N 1
ATOM 1568 C CA . ALA A 1 198 ? -18.292 -1.899 30.363 1.00 98.25 198 ALA A CA 1
ATOM 1569 C C . ALA A 1 198 ? -17.421 -2.632 29.326 1.00 98.25 198 ALA A C 1
ATOM 1571 O O . ALA A 1 198 ? -16.728 -1.996 28.536 1.00 98.25 198 ALA A O 1
ATOM 1572 N N . LEU A 1 199 ? -17.490 -3.966 29.275 1.00 98.25 199 LEU A N 1
ATOM 1573 C CA . LEU A 1 199 ? -16.764 -4.772 28.289 1.00 98.25 199 LEU A CA 1
ATOM 1574 C C . LEU A 1 199 ? -17.219 -4.490 26.849 1.00 98.25 199 LEU A C 1
ATOM 1576 O O . LEU A 1 199 ? -16.371 -4.432 25.958 1.00 98.25 199 LEU A O 1
ATOM 1580 N N . VAL A 1 200 ? -18.517 -4.257 26.621 1.00 98.12 200 VAL A N 1
ATOM 1581 C CA . VAL A 1 200 ? -19.048 -3.870 25.301 1.00 98.12 200 VAL A CA 1
ATOM 1582 C C . VAL A 1 200 ? -18.433 -2.552 24.829 1.00 98.12 200 VAL A C 1
ATOM 1584 O O . VAL A 1 200 ? -17.952 -2.485 23.697 1.00 98.12 200 VAL A O 1
ATOM 1587 N N . TYR A 1 201 ? -18.377 -1.524 25.679 1.00 97.94 201 TYR A N 1
ATOM 1588 C CA . TYR A 1 201 ? -17.731 -0.251 25.335 1.00 97.94 201 TYR A CA 1
ATOM 1589 C C . TYR A 1 201 ? -16.231 -0.414 25.052 1.00 97.94 201 TYR A C 1
ATOM 1591 O O . TYR A 1 201 ? -15.743 0.061 24.027 1.00 97.94 201 TYR A O 1
ATOM 1599 N N . LEU A 1 202 ? -15.500 -1.145 25.904 1.00 98.12 202 LEU A N 1
ATOM 1600 C CA . LEU A 1 202 ? -14.058 -1.357 25.720 1.00 98.12 202 LEU A CA 1
ATOM 1601 C C . LEU A 1 202 ? -13.732 -2.135 24.441 1.00 98.12 202 LEU A C 1
ATOM 1603 O O . LEU A 1 202 ? -12.712 -1.867 23.811 1.00 98.12 202 LEU A O 1
ATOM 1607 N N . SER A 1 203 ? -14.588 -3.083 24.048 1.00 96.88 203 SER A N 1
ATOM 1608 C CA . SER A 1 203 ? -14.392 -3.891 22.837 1.00 96.88 203 SER A CA 1
ATOM 1609 C C . SER A 1 203 ? -14.496 -3.088 21.535 1.00 96.88 203 SER A C 1
ATOM 1611 O O . SER A 1 203 ? -13.965 -3.515 20.513 1.00 96.88 203 SER A O 1
ATOM 1613 N N . GLN A 1 204 ? -15.142 -1.919 21.573 1.00 96.00 204 GLN A N 1
ATOM 1614 C CA . GLN A 1 204 ? -15.307 -1.032 20.419 1.00 96.00 204 GLN A CA 1
ATOM 1615 C C . GLN A 1 204 ? -14.111 -0.092 20.202 1.00 96.00 204 GLN A C 1
ATOM 1617 O O . GLN A 1 204 ? -14.063 0.603 19.188 1.00 96.00 204 GLN A O 1
ATOM 1622 N N . ILE A 1 205 ? -13.157 -0.035 21.138 1.00 97.00 205 ILE A N 1
ATOM 1623 C CA . ILE A 1 205 ? -11.990 0.848 21.037 1.00 97.00 205 ILE A CA 1
ATOM 1624 C C . ILE A 1 205 ? -11.033 0.306 19.956 1.00 97.00 205 ILE A C 1
ATOM 1626 O O . ILE A 1 205 ? -10.514 -0.802 20.117 1.00 97.00 205 ILE A O 1
ATOM 1630 N N . PRO A 1 206 ? -10.761 1.061 18.869 1.00 95.50 206 PRO A N 1
ATOM 1631 C CA . PRO A 1 206 ? -9.925 0.579 17.769 1.00 95.50 206 PRO A CA 1
ATOM 1632 C C . PRO A 1 206 ? -8.465 0.388 18.186 1.00 95.50 206 PRO A C 1
ATOM 1634 O O . PRO A 1 206 ? -7.923 1.188 18.956 1.00 95.50 206 PRO A O 1
ATOM 1637 N N . LYS A 1 207 ? -7.808 -0.639 17.635 1.00 94.25 207 LYS A N 1
ATOM 1638 C CA . LYS A 1 207 ? -6.420 -1.018 17.969 1.00 94.25 207 LYS A CA 1
ATOM 1639 C C . LYS A 1 207 ? -5.380 0.026 17.557 1.00 94.25 207 LYS A C 1
ATOM 1641 O O . LYS A 1 207 ? -4.282 0.047 18.101 1.00 94.25 207 LYS A O 1
ATOM 1646 N N . GLU A 1 208 ? -5.739 0.871 16.600 1.00 91.50 208 GLU A N 1
ATOM 1647 C CA . GLU A 1 208 ? -4.929 1.950 16.044 1.00 91.50 208 GLU A CA 1
ATOM 1648 C C . GLU A 1 208 ? -4.860 3.162 16.986 1.00 91.50 208 GLU A C 1
ATOM 1650 O O . GLU A 1 208 ? -3.995 4.021 16.830 1.00 91.50 208 GLU A O 1
ATOM 1655 N N . THR A 1 209 ? -5.750 3.236 17.981 1.00 95.31 209 THR A N 1
ATOM 1656 C CA . THR A 1 209 ? -5.794 4.357 18.924 1.00 95.31 209 THR A CA 1
ATOM 1657 C C . THR A 1 209 ? -4.814 4.165 20.087 1.00 95.31 209 THR A C 1
ATOM 1659 O O . THR A 1 209 ? -4.725 3.068 20.649 1.00 95.31 209 THR A O 1
ATOM 1662 N N . PRO A 1 210 ? -4.135 5.232 20.549 1.00 93.75 210 PRO A N 1
ATOM 1663 C CA . PRO A 1 210 ? -3.369 5.226 21.800 1.00 93.75 210 PRO A CA 1
ATOM 1664 C C . PRO A 1 210 ? -4.129 4.673 23.021 1.00 93.75 210 PRO A C 1
ATOM 1666 O O . PRO A 1 210 ? -3.530 4.116 23.944 1.00 93.75 210 PRO A O 1
ATOM 1669 N N . THR A 1 211 ? -5.458 4.796 23.032 1.00 95.69 211 THR A N 1
ATOM 1670 C CA . THR A 1 211 ? -6.336 4.348 24.124 1.00 95.69 211 THR A CA 1
ATOM 1671 C C . THR A 1 211 ? -6.473 2.821 24.201 1.00 95.69 211 THR A C 1
ATOM 1673 O O . THR A 1 211 ? -6.768 2.282 25.273 1.00 95.69 211 THR A O 1
ATOM 1676 N N . TYR A 1 212 ? -6.194 2.094 23.115 1.00 97.19 212 TYR A N 1
ATOM 1677 C CA . TYR A 1 212 ? -6.405 0.646 23.027 1.00 97.19 212 TYR A CA 1
ATOM 1678 C C . TYR A 1 212 ? -5.714 -0.151 24.135 1.00 97.19 212 TYR A C 1
ATOM 1680 O O . TYR A 1 212 ? -6.296 -1.075 24.707 1.00 97.19 212 TYR A O 1
ATOM 1688 N N . GLN A 1 213 ? -4.486 0.222 24.504 1.00 97.12 213 GLN A N 1
ATOM 1689 C CA . GLN A 1 213 ? -3.765 -0.528 25.528 1.00 97.12 213 GLN A CA 1
ATOM 1690 C C . GLN A 1 213 ? -4.408 -0.389 26.914 1.00 97.12 213 GLN A C 1
ATOM 1692 O O . GLN A 1 213 ? -4.502 -1.371 27.655 1.00 97.12 213 GLN A O 1
ATOM 1697 N N . LYS A 1 214 ? -4.923 0.803 27.246 1.00 97.56 214 LYS A N 1
ATOM 1698 C CA . LYS A 1 214 ? -5.704 1.015 28.476 1.00 97.56 214 LYS A CA 1
ATOM 1699 C C . LYS A 1 214 ? -6.974 0.162 28.451 1.00 97.56 214 LYS A C 1
ATOM 1701 O O . LYS A 1 214 ? -7.294 -0.489 29.446 1.00 97.56 214 LYS A O 1
ATOM 1706 N N . ALA A 1 215 ? -7.640 0.096 27.298 1.00 98.12 215 ALA A N 1
ATOM 1707 C CA . ALA A 1 215 ? -8.838 -0.714 27.122 1.00 98.12 215 ALA A CA 1
ATOM 1708 C C . ALA A 1 215 ? -8.573 -2.206 27.355 1.00 98.12 215 ALA A C 1
ATOM 1710 O O . ALA A 1 215 ? -9.291 -2.841 28.123 1.00 98.12 215 ALA A O 1
ATOM 1711 N N . ARG A 1 216 ? -7.495 -2.764 26.787 1.00 98.25 216 ARG A N 1
ATOM 1712 C CA . ARG A 1 216 ? -7.124 -4.179 26.979 1.00 98.25 216 ARG A CA 1
ATOM 1713 C C . ARG A 1 216 ? -6.885 -4.548 28.438 1.00 98.25 216 ARG A C 1
ATOM 1715 O O . ARG A 1 216 ? -7.335 -5.604 28.883 1.00 98.25 216 ARG A O 1
ATOM 1722 N N . ILE A 1 217 ? -6.194 -3.685 29.181 1.00 98.12 217 ILE A N 1
ATOM 1723 C CA . ILE A 1 217 ? -5.959 -3.884 30.618 1.00 98.12 217 ILE A CA 1
ATOM 1724 C C . ILE A 1 217 ? -7.301 -3.957 31.355 1.00 98.12 217 ILE A C 1
ATOM 1726 O O . ILE A 1 217 ? -7.533 -4.862 32.159 1.00 98.12 217 ILE A O 1
ATOM 1730 N N . LYS A 1 218 ? -8.215 -3.040 31.035 1.00 98.06 218 LYS A N 1
ATOM 1731 C CA . LYS A 1 218 ? -9.528 -2.949 31.681 1.00 98.06 218 LYS A CA 1
ATOM 1732 C C . LYS A 1 218 ? -10.479 -4.066 31.274 1.00 98.06 218 LYS A C 1
ATOM 1734 O O . LYS A 1 218 ? -11.221 -4.546 32.124 1.00 98.06 218 LYS A O 1
ATOM 1739 N N . ILE A 1 219 ? -10.379 -4.571 30.046 1.00 98.50 219 ILE A N 1
ATOM 1740 C CA . ILE A 1 219 ? -11.083 -5.781 29.609 1.00 98.50 219 ILE A CA 1
ATOM 1741 C C . ILE A 1 219 ? -10.695 -6.963 30.501 1.00 98.50 219 ILE A C 1
ATOM 1743 O O . ILE A 1 219 ? -11.570 -7.669 31.003 1.00 98.50 219 ILE A O 1
ATOM 1747 N N . ALA A 1 220 ? -9.399 -7.161 30.759 1.00 98.12 220 ALA A N 1
ATOM 1748 C CA . ALA A 1 220 ? -8.938 -8.248 31.620 1.00 98.12 220 ALA A CA 1
ATOM 1749 C C . ALA A 1 220 ? -9.412 -8.081 33.075 1.00 98.12 220 ALA A C 1
ATOM 1751 O O . ALA A 1 220 ? -9.813 -9.055 33.714 1.00 98.12 220 ALA A O 1
ATOM 1752 N N . GLU A 1 221 ? -9.399 -6.853 33.598 1.00 98.12 221 GLU A N 1
ATOM 1753 C CA . GLU A 1 221 ? -9.896 -6.547 34.942 1.00 98.12 221 GLU A CA 1
ATOM 1754 C C . GLU A 1 221 ? -11.406 -6.809 35.074 1.00 98.12 221 GLU A C 1
ATOM 1756 O O . GLU A 1 221 ? -11.833 -7.539 35.971 1.00 98.12 221 GLU A O 1
ATOM 1761 N N . TYR A 1 222 ? -12.220 -6.242 34.182 1.00 98.25 222 TYR A N 1
ATOM 1762 C CA . TYR A 1 222 ? -13.679 -6.336 34.252 1.00 98.25 222 TYR A CA 1
ATOM 1763 C C . TYR A 1 222 ? -14.193 -7.738 33.945 1.00 98.25 222 TYR A C 1
ATOM 1765 O O . TYR A 1 222 ? -15.140 -8.174 34.591 1.00 98.25 222 TYR A O 1
ATOM 1773 N N . SER A 1 223 ? -13.517 -8.495 33.076 1.00 98.00 223 SER A N 1
ATOM 1774 C CA . SER A 1 223 ? -13.846 -9.910 32.851 1.00 98.00 223 SER A CA 1
ATOM 1775 C C . SER A 1 223 ? -13.685 -10.741 34.128 1.00 98.00 223 SER A C 1
ATOM 1777 O O . SER A 1 223 ? -14.547 -11.551 34.461 1.00 98.00 223 SER A O 1
ATOM 1779 N N . ARG A 1 224 ? -12.611 -10.507 34.899 1.00 97.75 224 ARG A N 1
ATOM 1780 C CA . ARG A 1 224 ? -12.405 -11.188 36.190 1.00 97.75 224 ARG A CA 1
ATOM 1781 C C . ARG A 1 224 ? -13.455 -10.779 37.217 1.00 97.75 224 ARG A C 1
ATOM 1783 O O . ARG A 1 224 ? -14.001 -11.639 37.900 1.00 97.75 224 ARG A O 1
ATOM 1790 N N . LYS A 1 225 ? -13.746 -9.479 37.325 1.00 96.81 225 LYS A N 1
ATOM 1791 C CA . LYS A 1 225 ? -14.768 -8.967 38.253 1.00 96.81 225 LYS A CA 1
ATOM 1792 C C . LYS A 1 225 ? -16.157 -9.517 37.930 1.00 96.81 225 LYS A C 1
ATOM 1794 O O . LYS A 1 225 ? -16.877 -9.890 38.851 1.00 96.81 225 LYS A O 1
ATOM 1799 N N . GLN A 1 226 ? -16.494 -9.630 36.647 1.00 96.94 226 GLN A N 1
ATOM 1800 C CA . GLN A 1 226 ? -17.743 -10.235 36.201 1.00 96.94 226 GLN A CA 1
ATOM 1801 C C . GLN A 1 226 ? -17.835 -11.708 36.609 1.00 96.94 226 GLN A C 1
ATOM 1803 O O . GLN A 1 226 ? -18.810 -12.102 37.239 1.00 96.94 226 GLN A O 1
ATOM 1808 N N . HIS A 1 227 ? -16.794 -12.498 36.339 1.00 96.00 227 HIS A N 1
ATOM 1809 C CA . HIS A 1 227 ? -16.774 -13.912 36.719 1.00 96.00 227 HIS A CA 1
ATOM 1810 C C . HIS A 1 227 ? -16.895 -14.110 38.240 1.00 96.00 227 HIS A C 1
ATOM 1812 O O . HIS A 1 227 ? -17.591 -15.006 38.710 1.00 96.00 227 HIS A O 1
ATOM 1818 N N . LEU A 1 228 ? -16.234 -13.262 39.036 1.00 95.94 228 LEU A N 1
ATOM 1819 C CA . LEU A 1 228 ? -16.361 -13.299 40.497 1.00 95.94 228 LEU A CA 1
ATOM 1820 C C . LEU A 1 228 ? -17.782 -12.955 40.959 1.00 95.94 228 LEU A C 1
ATOM 1822 O O . LEU A 1 228 ? -18.298 -13.617 41.856 1.00 95.94 228 LEU A O 1
ATOM 1826 N N . LYS A 1 229 ? -18.419 -11.949 40.347 1.00 93.81 229 LYS A N 1
ATOM 1827 C CA . LYS A 1 229 ? -19.809 -11.574 40.639 1.00 93.81 229 LYS A CA 1
ATOM 1828 C C . LYS A 1 229 ? -20.761 -12.742 40.376 1.00 93.81 229 LYS A C 1
ATOM 1830 O O . LYS A 1 229 ? -21.543 -13.089 41.255 1.00 93.81 229 LYS A O 1
ATOM 1835 N N . GLU A 1 230 ? -20.635 -13.384 39.218 1.00 94.19 230 GLU A N 1
ATOM 1836 C CA . GLU A 1 230 ? -21.448 -14.545 38.838 1.00 94.19 230 GLU A CA 1
ATOM 1837 C C . GLU A 1 230 ? -21.263 -15.728 39.796 1.00 94.19 230 GLU A C 1
ATOM 1839 O O . GLU A 1 230 ? -22.239 -16.377 40.174 1.00 94.19 230 GLU A O 1
ATOM 1844 N N . GLU A 1 231 ? -20.031 -15.999 40.239 1.00 94.69 231 GLU A N 1
ATOM 1845 C CA . GLU A 1 231 ? -19.772 -17.074 41.200 1.00 94.69 231 GLU A CA 1
ATOM 1846 C C . GLU A 1 231 ? -20.384 -16.765 42.573 1.00 94.69 231 GLU A C 1
ATOM 1848 O O . GLU A 1 231 ? -21.030 -17.626 43.169 1.00 94.69 231 GLU A O 1
ATOM 1853 N N . VAL A 1 232 ? -20.262 -15.527 43.061 1.00 94.88 232 VAL A N 1
ATOM 1854 C CA . VAL A 1 232 ? -20.896 -15.108 44.322 1.00 94.88 232 VAL A CA 1
ATOM 1855 C C . VAL A 1 232 ? -22.421 -15.216 44.236 1.00 94.88 232 VAL A C 1
ATOM 1857 O O . VAL A 1 232 ? -23.056 -15.741 45.154 1.00 94.88 232 VAL A O 1
ATOM 1860 N N . GLU A 1 233 ? -23.021 -14.766 43.134 1.00 93.69 233 GLU A N 1
ATOM 1861 C CA . GLU A 1 233 ? -24.464 -14.867 42.898 1.00 93.69 233 GLU A CA 1
ATOM 1862 C C . GLU A 1 233 ? -24.926 -16.329 42.830 1.00 93.69 233 GLU A C 1
ATOM 1864 O O . GLU A 1 233 ? -25.937 -16.684 43.443 1.00 93.69 233 GLU A O 1
ATOM 1869 N N . ARG A 1 234 ? -24.156 -17.201 42.168 1.00 94.56 234 ARG A N 1
ATOM 1870 C CA . ARG A 1 234 ? -24.410 -18.647 42.117 1.00 94.56 234 ARG A CA 1
ATOM 1871 C C . ARG A 1 234 ? -24.379 -19.272 43.511 1.00 94.56 234 ARG A C 1
ATOM 1873 O O . ARG A 1 234 ? -25.318 -19.978 43.876 1.00 94.56 234 ARG A O 1
ATOM 1880 N N . GLN A 1 235 ? -23.342 -18.999 44.301 1.00 93.69 235 GLN A N 1
ATOM 1881 C CA . GLN A 1 235 ? -23.221 -19.504 45.674 1.00 93.69 235 GLN A CA 1
ATOM 1882 C C . GLN A 1 235 ? -24.386 -19.022 46.551 1.00 93.69 235 GLN A C 1
ATOM 1884 O O . GLN A 1 235 ? -24.990 -19.809 47.283 1.00 93.69 235 GLN A O 1
ATOM 1889 N N . ALA A 1 236 ? -24.770 -17.748 46.430 1.00 93.25 236 ALA A N 1
ATOM 1890 C CA . ALA A 1 236 ? -25.912 -17.191 47.149 1.00 93.25 236 ALA A CA 1
ATOM 1891 C C . ALA A 1 236 ? -27.242 -17.842 46.730 1.00 93.25 236 ALA A C 1
ATOM 1893 O O . ALA A 1 236 ? -28.080 -18.131 47.587 1.00 93.25 236 ALA A O 1
ATOM 1894 N N . ALA A 1 237 ? -27.441 -18.107 45.436 1.00 94.06 237 ALA A N 1
ATOM 1895 C CA . ALA A 1 237 ? -28.625 -18.797 44.928 1.00 94.06 237 ALA A CA 1
ATOM 1896 C C . ALA A 1 237 ? -28.713 -20.241 45.449 1.00 94.06 237 ALA A C 1
ATOM 1898 O O . ALA A 1 237 ? -29.777 -20.661 45.903 1.00 94.06 237 ALA A O 1
ATOM 1899 N N . LEU A 1 238 ? -27.593 -20.973 45.462 1.00 94.19 238 LEU A N 1
ATOM 1900 C CA . LEU A 1 238 ? -27.518 -22.325 46.026 1.00 94.19 238 LEU A CA 1
ATOM 1901 C C . LEU A 1 238 ? -27.849 -22.331 47.523 1.00 94.19 238 LEU A C 1
ATOM 1903 O O . LEU A 1 238 ? -28.676 -23.128 47.965 1.00 94.19 238 LEU A O 1
ATOM 1907 N N . ALA A 1 239 ? -27.265 -21.411 48.297 1.00 92.50 239 ALA A N 1
ATOM 1908 C CA . ALA A 1 239 ? -27.546 -21.285 49.726 1.00 92.50 239 ALA A CA 1
ATOM 1909 C C . ALA A 1 239 ? -29.030 -20.977 49.998 1.00 92.50 239 ALA A C 1
ATOM 1911 O O . ALA A 1 239 ? -29.646 -21.598 50.866 1.00 92.50 239 ALA A O 1
ATOM 1912 N N . ARG A 1 240 ? -29.632 -20.067 49.218 1.00 92.44 240 ARG A N 1
ATOM 1913 C CA . ARG A 1 240 ? -31.071 -19.757 49.294 1.00 92.44 240 ARG A CA 1
ATOM 1914 C C . ARG A 1 240 ? -31.935 -20.976 48.971 1.00 92.44 240 ARG A C 1
ATOM 1916 O O . ARG A 1 240 ? -32.890 -21.241 49.694 1.00 92.44 240 ARG A O 1
ATOM 1923 N N . ALA A 1 241 ? -31.584 -21.740 47.938 1.00 91.81 241 ALA A N 1
ATOM 1924 C CA . ALA A 1 241 ? -32.320 -22.943 47.556 1.00 91.81 241 ALA A CA 1
ATOM 1925 C C . ALA A 1 241 ? -32.254 -24.037 48.638 1.00 91.81 241 ALA A C 1
ATOM 1927 O O . ALA A 1 241 ? -33.256 -24.697 48.913 1.00 91.81 241 ALA A O 1
ATOM 1928 N N . VAL A 1 242 ? -31.096 -24.209 49.289 1.00 91.44 242 VAL A N 1
ATOM 1929 C CA . VAL A 1 242 ? -30.923 -25.155 50.407 1.00 91.44 242 VAL A CA 1
ATOM 1930 C C . VAL A 1 242 ? -31.794 -24.760 51.600 1.00 91.44 242 VAL A C 1
ATOM 1932 O O . VAL A 1 242 ? -32.497 -25.613 52.142 1.00 91.44 242 VAL A O 1
ATOM 1935 N N . LEU A 1 243 ? -31.786 -23.479 51.984 1.00 89.00 243 LEU A N 1
ATOM 1936 C CA . LEU A 1 243 ? -32.605 -22.959 53.085 1.00 89.00 243 LEU A CA 1
ATOM 1937 C C . LEU A 1 243 ? -34.106 -23.130 52.816 1.00 89.00 243 LEU A C 1
ATOM 1939 O O . LEU A 1 243 ? -34.849 -23.552 53.703 1.00 89.00 243 LEU A O 1
ATOM 1943 N N . GLU A 1 244 ? -34.552 -22.852 51.591 1.00 87.69 244 GLU A N 1
ATOM 1944 C CA . GLU A 1 244 ? -35.956 -23.012 51.204 1.00 87.69 244 GLU A CA 1
ATOM 1945 C C . GLU A 1 244 ? -36.385 -24.485 51.239 1.00 87.69 244 GLU A C 1
ATOM 1947 O O . GLU A 1 244 ? -37.426 -24.821 51.805 1.00 87.69 244 GLU A O 1
ATOM 1952 N N . LYS A 1 245 ? -35.538 -25.394 50.740 1.00 84.12 245 LYS A N 1
ATOM 1953 C CA . LYS A 1 245 ? -35.792 -26.838 50.819 1.00 84.12 245 LYS A CA 1
ATOM 1954 C C . LYS A 1 245 ? -35.899 -27.313 52.271 1.00 84.12 245 LYS A C 1
ATOM 1956 O O . LYS A 1 245 ? -36.816 -28.063 52.591 1.00 84.12 245 LYS A O 1
ATOM 1961 N N . GLN A 1 246 ? -35.014 -26.841 53.157 1.00 80.44 246 GLN A N 1
ATOM 1962 C CA . GLN A 1 246 ? -35.062 -27.151 54.592 1.00 80.44 246 GLN A CA 1
ATOM 1963 C C . GLN A 1 246 ? -36.367 -26.670 55.240 1.00 80.44 246 GLN A C 1
ATOM 1965 O O . GLN A 1 246 ? -37.003 -27.437 55.968 1.00 80.44 246 GLN A O 1
ATOM 1970 N N . ARG A 1 247 ? -36.808 -25.447 54.914 1.00 77.19 247 ARG A N 1
ATOM 1971 C CA . ARG A 1 247 ? -38.074 -24.865 55.387 1.00 77.19 247 ARG A CA 1
ATOM 1972 C C . ARG A 1 247 ? -39.295 -25.670 54.929 1.00 77.19 247 ARG A C 1
ATOM 1974 O O . ARG A 1 247 ? -40.217 -25.861 55.717 1.00 77.19 247 ARG A O 1
ATOM 1981 N N . GLN A 1 248 ? -39.285 -26.178 53.698 1.00 74.19 248 GLN A N 1
ATOM 1982 C CA . GLN A 1 248 ? -40.371 -26.998 53.144 1.00 74.19 248 GLN A CA 1
ATOM 1983 C C . GLN A 1 248 ? -40.404 -28.428 53.709 1.00 74.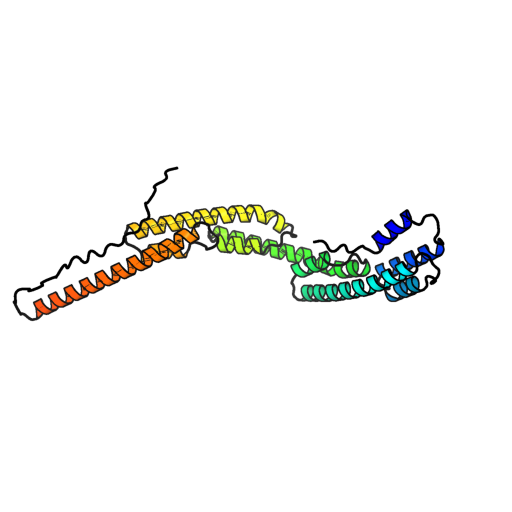19 248 GLN A C 1
ATOM 1985 O O . GLN A 1 248 ? -41.471 -29.026 53.802 1.00 74.19 248 GLN A O 1
ATOM 1990 N N . SER A 1 249 ? -39.261 -28.974 54.138 1.00 64.25 249 SER A N 1
ATOM 1991 C CA . SER A 1 249 ? -39.163 -30.332 54.702 1.00 64.25 249 SER A CA 1
ATOM 1992 C C . SER A 1 249 ? -39.498 -30.465 56.201 1.00 64.25 249 SER A C 1
ATOM 1994 O O . SER A 1 249 ? -39.407 -31.563 56.740 1.00 64.25 249 SER A O 1
ATOM 1996 N N . GLY A 1 250 ? -39.900 -29.391 56.894 1.00 54.53 250 GLY A N 1
ATOM 1997 C CA . GLY A 1 250 ? -40.426 -29.473 58.269 1.00 54.53 250 GLY A CA 1
ATOM 1998 C C . GLY A 1 250 ? -39.424 -29.892 59.360 1.00 54.53 250 GLY A C 1
ATOM 1999 O O . GLY A 1 250 ? -39.839 -30.236 60.466 1.00 54.53 250 GLY A O 1
ATOM 2000 N N . VAL A 1 251 ? -38.113 -29.861 59.097 1.00 51.12 251 VAL A N 1
ATOM 2001 C CA . VAL A 1 251 ? -37.085 -30.238 60.083 1.00 51.12 251 VAL A CA 1
ATOM 2002 C C . VAL A 1 251 ? -36.580 -28.992 60.808 1.00 51.12 251 VAL A C 1
ATOM 2004 O O . VAL A 1 251 ? -35.694 -28.283 60.337 1.00 51.12 251 VAL A O 1
ATOM 2007 N N . ASN A 1 252 ? -37.139 -28.727 61.989 1.00 46.03 252 ASN A N 1
ATOM 2008 C CA . ASN A 1 252 ? -36.620 -27.729 62.921 1.00 46.03 252 ASN A CA 1
ATOM 2009 C C . ASN A 1 252 ? -35.382 -28.300 63.639 1.00 46.03 252 ASN A C 1
ATOM 2011 O O . ASN A 1 252 ? -35.482 -28.837 64.742 1.00 46.03 252 ASN A O 1
ATOM 2015 N N . GLN A 1 253 ? -34.211 -28.237 63.002 1.00 52.22 253 GLN A N 1
ATOM 2016 C CA . GLN A 1 253 ? -32.931 -28.487 63.668 1.00 52.22 253 GLN A CA 1
ATOM 2017 C C . GLN A 1 253 ? -32.036 -27.250 63.559 1.00 52.22 253 GLN A C 1
ATOM 2019 O O . GLN A 1 253 ? -31.778 -26.736 62.473 1.00 52.22 253 GLN A O 1
ATOM 2024 N N . LYS A 1 254 ? -31.601 -26.767 64.732 1.00 48.94 254 LYS A N 1
ATOM 2025 C CA . LYS A 1 254 ? -30.702 -25.621 64.945 1.00 48.94 254 LYS A CA 1
ATOM 2026 C C . LYS A 1 254 ? -29.549 -25.596 63.926 1.00 48.94 254 LYS A C 1
ATOM 2028 O O . LYS A 1 254 ? -28.875 -26.615 63.771 1.00 48.94 254 LYS A O 1
ATOM 2033 N N . PRO A 1 255 ? -29.237 -24.441 63.312 1.00 43.78 255 PRO A N 1
ATOM 2034 C CA . PRO A 1 255 ? -28.145 -24.356 62.356 1.00 43.78 255 PRO A CA 1
ATOM 2035 C C . PRO A 1 255 ? -26.797 -24.425 63.086 1.00 43.78 255 PRO A C 1
ATOM 2037 O O . PRO A 1 255 ? -26.419 -23.505 63.807 1.00 43.78 255 PRO A O 1
ATOM 2040 N N . LEU A 1 256 ? -26.043 -25.505 62.874 1.00 42.81 256 LEU A N 1
ATOM 2041 C CA . LEU A 1 256 ? -24.602 -25.548 63.130 1.00 42.81 256 LEU A CA 1
ATOM 2042 C C . LEU A 1 256 ? -23.863 -25.234 61.825 1.00 42.81 256 LEU A C 1
ATOM 2044 O O . LEU A 1 256 ? -23.251 -26.101 61.211 1.00 42.81 256 LEU A O 1
ATOM 2048 N N . LEU A 1 257 ? -23.916 -23.973 61.399 1.00 43.88 257 LEU A N 1
ATOM 2049 C CA . LEU A 1 257 ? -22.961 -23.449 60.426 1.00 43.88 257 LEU A CA 1
ATOM 2050 C C . LEU A 1 257 ? -21.759 -22.906 61.204 1.00 43.88 257 LEU A C 1
ATOM 2052 O O . LEU A 1 257 ? -21.705 -21.729 61.550 1.00 43.88 257 LEU A O 1
ATOM 2056 N N . LYS A 1 258 ? -20.777 -23.769 61.489 1.00 39.78 258 LYS A N 1
ATOM 2057 C CA . LYS A 1 258 ? -19.411 -23.293 61.743 1.00 39.78 258 LYS A CA 1
ATOM 2058 C C . LYS A 1 258 ? -18.820 -22.891 60.396 1.00 39.78 258 LYS A C 1
ATOM 2060 O O . LYS A 1 258 ? -18.182 -23.694 59.724 1.00 39.78 258 LYS A O 1
ATOM 2065 N N . VAL A 1 259 ? -19.061 -21.647 59.992 1.00 41.16 259 VAL A N 1
ATOM 2066 C CA . VAL A 1 259 ? -18.229 -21.004 58.976 1.00 41.16 259 VAL A CA 1
ATOM 2067 C C . VAL A 1 259 ? -16.872 -20.780 59.635 1.00 41.16 259 VAL A C 1
ATOM 2069 O O . VAL A 1 259 ? -16.718 -19.875 60.452 1.00 41.16 259 VAL A O 1
ATOM 2072 N N . ASN A 1 260 ? -15.903 -21.647 59.338 1.00 36.03 260 ASN A N 1
ATOM 2073 C CA . ASN A 1 260 ? -14.516 -21.380 59.682 1.00 36.03 260 ASN A CA 1
ATOM 2074 C C . ASN A 1 260 ? -14.042 -20.257 58.753 1.00 36.03 260 ASN A C 1
ATOM 2076 O O . ASN A 1 260 ? -13.649 -20.504 57.615 1.00 36.03 260 ASN A O 1
ATOM 2080 N N . VAL A 1 261 ? -14.141 -19.009 59.215 1.00 42.00 261 VAL A N 1
ATOM 2081 C CA . VAL A 1 261 ? -13.412 -17.888 58.615 1.00 42.00 261 VAL A CA 1
ATOM 2082 C C . VAL A 1 261 ? -11.962 -18.046 59.051 1.00 42.00 261 VAL A C 1
ATOM 2084 O O . VAL A 1 261 ? -11.470 -17.361 59.945 1.00 42.00 261 VAL A O 1
ATOM 2087 N N . GLU A 1 262 ? -11.281 -19.019 58.458 1.00 33.53 262 GLU A N 1
ATOM 2088 C CA . GLU A 1 262 ? -9.844 -19.134 58.598 1.00 33.53 262 GLU A CA 1
ATOM 2089 C C . GLU A 1 262 ? -9.239 -18.052 57.712 1.00 33.53 262 GLU A C 1
ATOM 2091 O O . GLU A 1 262 ? -9.200 -18.137 56.484 1.00 33.53 262 GLU A O 1
ATOM 2096 N N . SER A 1 263 ? -8.864 -16.968 58.384 1.00 41.34 263 SER A N 1
ATOM 2097 C CA . SER A 1 263 ? -8.046 -15.878 57.879 1.00 41.34 263 SER A CA 1
ATOM 2098 C C . SER A 1 263 ? -6.762 -16.444 57.268 1.00 41.34 263 SER A C 1
ATOM 2100 O O . SER A 1 263 ? -5.721 -16.521 57.916 1.00 41.34 263 SER A O 1
ATOM 2102 N N . SER A 1 264 ? -6.821 -16.834 55.996 1.00 35.72 264 SER A N 1
ATOM 2103 C CA . SER A 1 264 ? -5.632 -17.043 55.178 1.00 35.72 264 SER A CA 1
ATOM 2104 C C . SER A 1 264 ? -5.101 -15.674 54.769 1.00 35.72 264 SER A C 1
ATOM 2106 O O . SER A 1 264 ? -5.254 -15.214 53.639 1.00 35.72 264 SER A O 1
ATOM 2108 N N . ARG A 1 265 ? -4.466 -14.997 55.730 1.00 40.75 265 ARG A N 1
ATOM 2109 C CA . ARG A 1 265 ? -3.406 -14.038 55.429 1.00 40.75 265 ARG A CA 1
ATOM 2110 C C . ARG A 1 265 ? -2.250 -14.826 54.810 1.00 40.75 265 ARG A C 1
ATOM 2112 O O . ARG A 1 265 ? -1.400 -15.335 55.532 1.00 40.75 265 ARG A O 1
ATOM 2119 N N . SER A 1 266 ? -2.193 -14.884 53.484 1.00 35.56 266 SER A N 1
ATOM 2120 C CA . SER A 1 266 ? -0.923 -15.077 52.780 1.00 35.56 266 SER A CA 1
ATOM 2121 C C . SER A 1 266 ? -0.365 -13.706 52.381 1.00 35.56 266 SER A C 1
ATOM 2123 O O . SER A 1 266 ? -1.099 -12.890 51.818 1.00 35.56 266 SER A O 1
ATOM 2125 N N . PRO A 1 267 ? 0.910 -13.408 52.688 1.00 40.78 267 PRO A N 1
ATOM 2126 C CA . PRO A 1 267 ? 1.499 -12.101 52.448 1.00 40.78 267 PRO A CA 1
ATOM 2127 C C . PRO A 1 267 ? 1.987 -12.006 51.000 1.00 40.78 267 PRO A C 1
ATOM 2129 O O . PRO A 1 267 ? 3.034 -12.543 50.652 1.00 40.78 267 PRO A O 1
ATOM 2132 N N . LEU A 1 268 ? 1.265 -11.272 50.156 1.00 33.66 268 LEU A N 1
ATOM 2133 C CA . LEU A 1 268 ? 1.829 -10.776 48.903 1.00 33.66 268 LEU A CA 1
ATOM 2134 C C . LEU A 1 268 ? 2.524 -9.440 49.181 1.00 33.66 268 LEU A C 1
ATOM 2136 O O . LEU A 1 268 ? 1.931 -8.366 49.103 1.00 33.66 268 LEU A O 1
ATOM 2140 N N . LYS A 1 269 ? 3.810 -9.525 49.537 1.00 40.66 269 LYS A N 1
ATOM 2141 C CA . LYS A 1 269 ? 4.749 -8.420 49.331 1.00 40.66 269 LYS A CA 1
ATOM 2142 C C . LYS A 1 269 ? 5.087 -8.346 47.843 1.00 40.66 269 LYS A C 1
ATOM 2144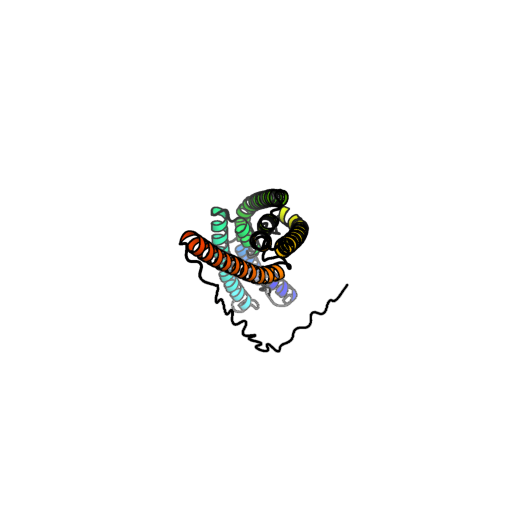 O O . LYS A 1 269 ? 5.702 -9.264 47.320 1.00 40.66 269 LYS A O 1
ATOM 2149 N N . HIS A 1 270 ? 4.667 -7.248 47.225 1.00 39.16 270 HIS A N 1
ATOM 2150 C CA . HIS A 1 270 ? 5.301 -6.435 46.172 1.00 39.16 270 HIS A CA 1
ATOM 2151 C C . HIS A 1 270 ? 4.135 -5.677 45.515 1.00 39.16 270 HIS A C 1
ATOM 2153 O O . HIS A 1 270 ? 3.253 -6.283 44.930 1.00 39.16 270 HIS A O 1
ATOM 2159 N N . GLY A 1 271 ? 3.949 -4.375 45.707 1.00 38.03 271 GLY A N 1
ATOM 2160 C CA . GLY A 1 271 ? 4.949 -3.328 45.570 1.00 38.03 271 GLY A CA 1
ATOM 2161 C C . GLY A 1 271 ? 4.691 -2.620 44.244 1.00 38.03 271 GLY A C 1
ATOM 2162 O O . GLY A 1 271 ? 5.435 -2.829 43.301 1.00 38.03 271 GLY A O 1
ATOM 2163 N N . LEU A 1 272 ? 3.616 -1.834 44.171 1.00 33.19 272 LEU A N 1
ATOM 2164 C CA . LEU A 1 272 ? 3.439 -0.782 43.172 1.00 33.19 272 LEU A CA 1
ATOM 2165 C C . LEU A 1 272 ? 2.577 0.309 43.808 1.00 33.19 272 LEU A C 1
ATOM 2167 O O . LEU A 1 272 ? 1.363 0.175 43.957 1.00 33.19 272 LEU A O 1
ATOM 2171 N N . GLN A 1 273 ? 3.272 1.344 44.277 1.00 30.06 273 GLN A N 1
ATOM 2172 C CA . GLN A 1 273 ? 2.696 2.616 44.683 1.00 30.06 273 GLN A CA 1
ATOM 2173 C C . GLN A 1 273 ? 1.931 3.213 43.504 1.00 30.06 273 GLN A C 1
ATOM 2175 O O . GLN A 1 273 ? 2.473 3.359 42.410 1.00 30.06 273 GLN A O 1
ATOM 2180 N N . TRP A 1 274 ? 0.684 3.591 43.758 1.00 32.25 274 TRP A N 1
ATOM 2181 C CA . TRP A 1 274 ? -0.003 4.582 42.950 1.00 32.25 274 TRP A CA 1
ATOM 2182 C C . TRP A 1 274 ? 0.611 5.940 43.274 1.00 32.25 274 TRP A C 1
ATOM 2184 O O . TRP A 1 274 ? 0.481 6.430 44.394 1.00 32.25 274 TRP A O 1
ATOM 2194 N N . GLN A 1 275 ? 1.315 6.514 42.306 1.00 30.80 275 GLN A N 1
ATOM 2195 C CA . GLN A 1 275 ? 1.556 7.947 42.260 1.00 30.80 275 GLN A CA 1
ATOM 2196 C C . GLN A 1 275 ? 0.428 8.547 41.424 1.00 30.80 275 GLN A C 1
ATOM 2198 O O . GLN A 1 275 ? 0.387 8.381 40.205 1.00 30.80 275 GLN A O 1
ATOM 2203 N N . GLU A 1 276 ? -0.512 9.199 42.106 1.00 37.62 276 GLU A N 1
ATOM 2204 C CA . GLU A 1 276 ? -1.251 10.312 41.523 1.00 37.62 276 GLU A CA 1
ATOM 2205 C C . GLU A 1 276 ? -0.219 11.357 41.096 1.00 37.62 276 GLU A C 1
ATOM 2207 O O . GLU A 1 276 ? 0.534 11.875 41.922 1.00 37.62 276 GLU A O 1
ATOM 2212 N N . VAL A 1 277 ? -0.160 11.636 39.800 1.00 36.56 277 VAL A N 1
ATOM 2213 C CA . VAL A 1 277 ? 0.436 12.868 39.297 1.00 36.56 277 VAL A CA 1
ATOM 2214 C C . VAL A 1 277 ? -0.711 13.629 38.661 1.00 36.56 277 VAL A C 1
ATOM 2216 O O . VAL A 1 277 ? -1.213 13.246 37.605 1.00 36.56 277 VAL A O 1
ATOM 2219 N N . ASN A 1 278 ? -1.162 14.646 39.392 1.00 33.28 278 ASN A N 1
ATOM 2220 C CA . ASN A 1 278 ? -1.846 15.790 38.817 1.00 33.28 278 ASN A CA 1
ATOM 2221 C C . ASN A 1 278 ? -0.888 16.466 37.834 1.00 33.28 278 ASN A C 1
ATOM 2223 O O . ASN A 1 278 ? 0.233 16.780 38.228 1.00 33.28 278 ASN A O 1
ATOM 2227 N N . ASP A 1 279 ? -1.365 16.680 36.612 1.00 40.09 279 ASP A N 1
ATOM 2228 C CA . ASP A 1 279 ? -1.238 17.922 35.843 1.00 40.09 279 ASP A CA 1
ATOM 2229 C C . ASP A 1 279 ? -2.393 17.977 34.829 1.00 40.09 279 ASP A C 1
ATOM 2231 O O . ASP A 1 279 ? -2.627 16.955 34.136 1.00 40.09 279 ASP A O 1
#

Secondary structure (DSSP, 8-state):
-------HHHHHHHHHHH-TTTS-HHHHHHHHHHHHHHHHT-HHHHHHHHHTS-TTSTTHHHHHHHHHHHHHHHHHHHHHHHHHHHHHHTT-HHHHHHHHHTS-S-HHHHHHHHHHHHHHHHHHHHHHHHHHHHHHHHHHTT-HHHHHHHHHTS-TTSTTGGGHHHHHHHHHHHHHHHHHHHHHHHHHHHHTT-HHHHHHHHHTS-TTSTTHHHHHHHHHHHHHHHHHHHHHHHHHHHHHHHHHHHHHTT-----------------------------

Sequence (279 aa):
IGACCSNAIAILIGLYALLNASASRSEFDILQKAIKHYQAGDLEEAIALAESIPSDSLIYEQSLNTVQQWQQQWQGAEALFKATEQAFYQERWSDVLEGYDKMPSIGFWQKKMEPLVKKAKPRLEAEAQGLLKQAYKQALAQDFSNAIALLEQIHPETPTGAKVQPKLKEYQQKQQIRAEYLLQEAYEQGGQGNFIQALVYLSQIPKETPTYQKARIKIAEYSRKQHLKEEVERQAALARAVLEKQRQSGVNQKPLLKVNVESSRSPLKHGLQWQEVND

pLDDT: mean 84.21, std 20.56, range [30.06, 98.5]

Foldseek 3Di:
DDDPPVPVVNVVVVCVVVPPDDFDPVLNVLQVVLLVCLLQVVLVSSLVSLCPRDPPTPCNVVSVVVNVSSVVLVVVLVVLLVVLVVCLVVLVLVSLVVSLVPHPNRNNSNVVSVVSNVVSQVSLLVQLVVLQVVLVVCVVVVNLVSSLVSLVPRDCPHPSNVVSVVVNVVSLVSLQVQLVVLQVVLVVCVVVVVLVVSLVSLVPNDPPYPCVVVSVVSNVVSVVSVVVVVVVVVVVVVVVVVVVVVVVVPDPDDDPPPPPPPPPPDDPDDDDDDDDDDD